Protein AF-A0A6C0CXT9-F1 (afdb_monomer)

Mean predicted aligned error: 21.22 Å

Sequence (296 aa):
MATTQTPQSVPKSLYEKKLGKISKEIEERNKQIRDYSREEHKLEVACVTLIAESSKMYEVIKDFNKELKNLTKKAVGDKLRENRQKIEIIGRQKNWLSTNSIQLQTEKTKLIHMDMCRTLVKKNENEKKIEKKQLVKKSSVESSKKFLNEIKNNLPEEIVSYIGKFIPVTVRIQLLESHVDFTKLTKYISNSPERKKFLEKVCNCPEYTDSMSNIQRKRHMISNTSNNPYYSPDWYISFRSKGDIQMMFQYAILTFKSLNPEHAFKVMKTLCILFDPTKNYRYNANYSQKVGNYSL

Nearest PDB structures (foldseek):
  7rro-assembly1_F1  TM=1.673E-01  e=9.501E+00  Bos taurus

pLDDT: mean 70.52, std 16.1, range [28.23, 95.38]

Organism: NCBI:txid1070528

Solvent-accessible surface area (backbone atoms only — not comparable to full-atom values): 17337 Å² total; per-residue (Å²): 136,83,89,82,80,78,82,84,80,76,62,68,70,62,51,54,55,51,50,54,50,52,51,51,52,52,52,52,50,53,50,51,52,56,52,51,56,52,52,51,50,52,50,51,53,50,50,54,50,51,53,53,51,52,53,53,50,51,53,52,52,52,52,52,53,52,50,53,52,50,52,51,53,48,55,52,50,53,52,53,50,52,50,51,54,52,52,51,52,51,52,53,51,53,50,52,52,51,54,50,51,52,50,52,51,51,51,50,51,51,50,53,51,52,52,49,52,50,50,51,51,50,48,58,49,46,72,69,40,79,82,61,79,90,89,89,88,86,75,81,72,65,56,64,56,49,52,53,53,51,51,72,74,62,65,52,69,67,58,54,49,56,59,43,72,76,48,55,59,70,57,54,42,52,54,48,52,75,76,41,60,61,76,59,54,34,70,68,48,65,92,45,74,69,56,50,53,49,47,39,52,58,56,66,32,66,76,47,45,67,72,42,53,74,69,54,36,53,24,48,66,55,90,62,76,90,84,40,94,66,52,48,26,95,72,45,72,77,71,81,44,53,63,55,52,29,51,49,55,51,49,52,46,51,54,24,53,76,76,38,45,66,59,25,42,51,54,52,51,50,47,46,67,79,48,49,88,86,53,85,88,70,89,67,82,76,54,72,77,66,57,80,75,65,84,126

Foldseek 3Di:
DDDDDDDDDDDPVVVVVVVVVVVVVVVVVVVVVVVVVVVVVVVVVVVVVVVVVVVVVVVVVVVVVVVVVVVVVVVVVVVVVVVVVVVVVVVVVVVVVVVVVVVVVVVVVVVVVVVVVVVVVVVVVVVVPVPDDDDDDDPDPPVVVVVVVVCVVDDDPVVVVVVVVVDPLLVLVVVLVVVDVLLVLLVVDDPDPVLLVVLVCLQPDPQNLVLDDPLLNCLQPDPDPDDDPSNDRLSDDDPVDSVSSSVSLVVSLVSCVVRPSVVSSVSSVVSCVCRVPPDPDDDDPVVVVVCPPDDD

Radius of gyration: 47.32 Å; Cα contacts (8 Å, |Δi|>4): 91; chains: 1; bounding box: 143×58×132 Å

Secondary structure (DSSP, 8-state):
----PPPPPPPHHHHHHHHHHHHHHHHHHHHHHHHHHHHHHHHHHHHHHHHHHHHHHHHHHHHHHHHHHHHHHHHHHHHHHHHHHHHHHHHHHHHHHHHHHHHHHHHHHHHHHHHHHHHHHHHHHHHTTTTS------SSSHHHHHHHHHHHHH--HHHHHHHHHHS-HHHHHHHHHHH--HHHHHHT----HHHHHHHHHHHTSHHHHHHS-HHHHHHHH----SS-TT---TT-S---SHHHHHHHHHHHHHHHHHH-HHHHHHHHHHHHHHS-TTS-----GGGTTTGGG---

Structure (mmCIF, N/CA/C/O backbone):
data_AF-A0A6C0CXT9-F1
#
_entry.id   AF-A0A6C0CXT9-F1
#
loop_
_atom_site.group_PDB
_atom_site.id
_atom_site.type_symbol
_atom_site.label_atom_id
_atom_site.label_alt_id
_atom_site.label_comp_id
_atom_site.label_asym_id
_atom_site.label_entity_id
_atom_site.label_seq_id
_atom_site.pdbx_PDB_ins_code
_atom_site.Cartn_x
_atom_site.Cartn_y
_atom_site.Cartn_z
_atom_site.occupancy
_atom_site.B_iso_or_equiv
_atom_site.auth_seq_id
_atom_site.auth_comp_id
_atom_site.auth_asym_id
_atom_site.auth_atom_id
_atom_site.pdbx_PDB_model_num
ATOM 1 N N . MET A 1 1 ? 93.680 30.035 -74.734 1.00 47.97 1 MET A N 1
ATOM 2 C CA . MET A 1 1 ? 92.530 30.365 -73.865 1.00 47.97 1 MET A CA 1
ATOM 3 C C . MET A 1 1 ? 91.328 29.547 -74.317 1.00 47.97 1 MET A C 1
ATOM 5 O O . MET A 1 1 ? 91.144 29.422 -75.517 1.00 47.97 1 MET A O 1
ATOM 9 N N . ALA A 1 2 ? 90.577 29.013 -73.346 1.00 46.09 2 ALA A N 1
ATOM 10 C CA . ALA A 1 2 ? 89.280 28.327 -73.443 1.00 46.09 2 ALA A CA 1
ATOM 11 C C . ALA A 1 2 ? 89.197 27.026 -74.277 1.00 46.09 2 ALA A C 1
ATOM 13 O O . ALA A 1 2 ? 88.880 27.038 -75.460 1.00 46.09 2 ALA A O 1
ATOM 14 N N . THR A 1 3 ? 89.378 25.878 -73.614 1.00 45.34 3 THR A N 1
ATOM 15 C CA . THR A 1 3 ? 88.796 24.593 -74.039 1.00 45.34 3 THR A CA 1
ATOM 16 C C . THR A 1 3 ? 87.317 24.563 -73.665 1.00 45.34 3 THR A C 1
ATOM 18 O O . THR A 1 3 ? 86.964 24.440 -72.493 1.00 45.34 3 THR A O 1
ATOM 21 N N . THR A 1 4 ? 86.453 24.677 -74.666 1.00 48.81 4 THR A N 1
ATOM 22 C CA . THR A 1 4 ? 85.005 24.483 -74.561 1.00 48.81 4 THR A CA 1
ATOM 23 C C . THR A 1 4 ? 84.715 22.989 -74.396 1.00 48.81 4 THR A C 1
ATOM 25 O O . THR A 1 4 ? 84.937 22.209 -75.318 1.00 48.81 4 THR A O 1
ATOM 28 N N . GLN A 1 5 ? 84.234 22.571 -73.222 1.00 48.50 5 GLN A N 1
ATOM 29 C CA . GLN A 1 5 ? 83.676 21.229 -73.036 1.00 48.50 5 GLN A CA 1
ATOM 30 C C . GLN A 1 5 ? 82.242 21.198 -73.575 1.00 48.50 5 GLN A C 1
ATOM 32 O O . GLN A 1 5 ? 81.371 21.930 -73.107 1.00 48.50 5 GLN A O 1
ATOM 37 N N . THR A 1 6 ? 82.005 20.347 -74.570 1.00 52.81 6 THR A N 1
ATOM 38 C CA . THR A 1 6 ? 80.675 19.993 -75.071 1.00 52.81 6 THR A CA 1
ATOM 39 C C . THR A 1 6 ? 79.933 19.127 -74.042 1.00 52.81 6 THR A C 1
ATOM 41 O O . THR A 1 6 ? 80.542 18.222 -73.465 1.00 52.81 6 THR A O 1
ATOM 44 N N . PRO A 1 7 ? 78.627 19.348 -73.795 1.00 51.06 7 PRO A N 1
ATOM 45 C CA . PRO A 1 7 ? 77.883 18.562 -72.815 1.00 51.06 7 PRO A CA 1
ATOM 46 C C . PRO A 1 7 ? 77.724 17.113 -73.294 1.00 51.06 7 PRO A C 1
ATOM 48 O O . PRO A 1 7 ? 77.247 16.870 -74.403 1.00 51.06 7 PRO A O 1
ATOM 51 N N . GLN A 1 8 ? 78.095 16.145 -72.452 1.00 56.16 8 GLN A N 1
ATOM 52 C CA . GLN A 1 8 ? 77.844 14.723 -72.700 1.00 56.16 8 GLN A CA 1
ATOM 53 C C . GLN A 1 8 ? 76.332 14.448 -72.766 1.00 56.16 8 GLN A C 1
ATOM 55 O O . GLN A 1 8 ? 75.598 14.698 -71.809 1.00 56.16 8 GLN A O 1
ATOM 60 N N . SER A 1 9 ? 75.864 13.909 -73.895 1.00 58.09 9 SER A N 1
ATOM 61 C CA . SER A 1 9 ? 74.466 13.520 -74.093 1.00 58.09 9 SER A CA 1
ATOM 62 C C . SER A 1 9 ? 74.140 12.259 -73.291 1.00 58.09 9 SER A C 1
ATOM 64 O O . SER A 1 9 ? 74.700 11.189 -73.538 1.00 58.09 9 SER A O 1
ATOM 66 N N . VAL A 1 10 ? 73.216 12.369 -72.341 1.00 62.75 10 VAL A N 1
ATOM 67 C CA . VAL A 1 10 ? 72.732 11.235 -71.544 1.00 62.75 10 VAL A CA 1
ATOM 68 C C . VAL A 1 10 ? 71.945 10.246 -72.442 1.00 62.75 10 VAL A C 1
ATOM 70 O O . VAL A 1 10 ? 71.176 10.692 -73.297 1.00 62.75 10 VAL A O 1
ATOM 73 N N . PRO A 1 11 ? 72.087 8.910 -72.274 1.00 70.31 11 PRO A N 1
ATOM 74 C CA . PRO A 1 11 ? 71.452 7.915 -73.147 1.00 70.31 11 PRO A CA 1
ATOM 75 C C . PRO A 1 11 ? 69.915 7.931 -73.086 1.00 70.31 11 PRO A C 1
ATOM 77 O O . PRO A 1 11 ? 69.320 7.840 -72.010 1.00 70.31 11 PRO A O 1
ATOM 80 N N . LYS A 1 12 ? 69.264 7.959 -74.256 1.00 70.38 12 LYS A N 1
ATOM 81 C CA . LYS A 1 12 ? 67.797 8.023 -74.435 1.00 70.38 12 LYS A CA 1
ATOM 82 C C . LYS A 1 12 ? 67.019 6.927 -73.678 1.00 70.38 12 LYS A C 1
ATOM 84 O O . LYS A 1 12 ? 65.985 7.210 -73.080 1.00 70.38 12 LYS A O 1
ATOM 89 N N . SER A 1 13 ? 67.565 5.712 -73.599 1.00 75.38 13 SER A N 1
ATOM 90 C CA . SER A 1 13 ? 66.953 4.572 -72.891 1.00 75.38 13 SER A CA 1
ATOM 91 C C . SER A 1 13 ? 66.866 4.760 -71.369 1.00 75.38 13 SER A C 1
ATOM 93 O O . SER A 1 13 ? 65.955 4.244 -70.715 1.00 75.38 13 SER A O 1
ATOM 95 N N . LEU A 1 14 ? 67.790 5.527 -70.780 1.00 73.12 14 LEU A N 1
ATOM 96 C CA . LEU A 1 14 ? 67.784 5.831 -69.349 1.00 73.12 14 LEU A CA 1
ATOM 97 C C . LEU A 1 14 ? 66.677 6.839 -69.002 1.00 73.12 14 LEU A C 1
ATOM 99 O O . LEU A 1 14 ? 66.064 6.741 -67.936 1.00 73.12 14 LEU A O 1
ATOM 103 N N . TYR A 1 15 ? 66.398 7.779 -69.912 1.00 74.94 15 TYR A N 1
ATOM 104 C CA . TYR A 1 15 ? 65.288 8.723 -69.784 1.00 74.94 15 TYR A CA 1
ATOM 105 C C . TYR A 1 15 ? 63.938 8.024 -69.878 1.00 74.94 15 TYR A C 1
ATOM 107 O O . TYR A 1 15 ? 63.096 8.234 -69.011 1.00 74.94 15 TYR A O 1
ATOM 115 N N . GLU A 1 16 ? 63.748 7.140 -70.857 1.00 80.38 16 GLU A N 1
ATOM 116 C CA . GLU A 1 16 ? 62.495 6.391 -71.032 1.00 80.38 16 GLU A CA 1
ATOM 117 C C . GLU A 1 16 ? 62.170 5.525 -69.804 1.00 80.38 16 GLU A C 1
ATOM 119 O O . GLU A 1 16 ? 61.038 5.517 -69.320 1.00 80.38 16 GLU A O 1
ATOM 124 N N . LYS A 1 17 ? 63.179 4.874 -69.205 1.00 82.69 17 LYS A N 1
ATOM 125 C CA . LYS A 1 17 ? 62.998 4.085 -67.974 1.00 82.69 17 LYS A CA 1
ATOM 126 C C . LYS A 1 17 ? 62.650 4.949 -66.755 1.00 82.69 17 LYS A C 1
ATOM 128 O O . LYS A 1 17 ? 61.849 4.525 -65.921 1.00 82.69 17 LYS A O 1
ATOM 133 N N . LYS A 1 18 ? 63.241 6.145 -66.627 1.00 84.75 18 LYS A N 1
ATOM 134 C CA . LYS A 1 18 ? 62.896 7.103 -65.559 1.00 84.75 18 LYS A CA 1
ATOM 135 C C . LYS A 1 18 ? 61.487 7.667 -65.752 1.00 84.75 18 LYS A C 1
ATOM 137 O O . LYS A 1 18 ? 60.726 7.697 -64.791 1.00 84.75 18 LYS A O 1
ATOM 142 N N . LEU A 1 19 ? 61.118 8.023 -66.982 1.00 85.62 19 LEU A N 1
ATOM 143 C CA . LEU A 1 19 ? 59.775 8.494 -67.328 1.00 85.62 19 LEU A CA 1
ATOM 144 C C . LEU A 1 19 ? 58.710 7.428 -67.046 1.00 85.62 19 LEU A C 1
ATOM 146 O O . LEU A 1 19 ? 57.688 7.742 -66.448 1.00 85.62 19 LEU A O 1
ATOM 150 N N . GLY A 1 20 ? 58.974 6.159 -67.372 1.00 89.38 20 GLY A N 1
ATOM 151 C CA . GLY A 1 20 ? 58.056 5.058 -67.066 1.00 89.38 20 GLY A CA 1
ATOM 152 C C . GLY A 1 20 ? 57.835 4.838 -65.564 1.00 89.38 20 GLY A C 1
ATOM 153 O O . GLY A 1 20 ? 56.713 4.555 -65.147 1.00 89.38 20 GLY A O 1
ATOM 154 N N . LYS A 1 21 ? 58.874 5.007 -64.731 1.00 91.25 21 LYS A N 1
ATOM 155 C CA . LYS A 1 21 ? 58.734 4.957 -63.263 1.00 91.25 21 LYS A CA 1
ATOM 156 C C . LYS A 1 21 ? 57.907 6.124 -62.730 1.00 91.25 21 LYS A C 1
ATOM 158 O O . LYS A 1 21 ? 56.962 5.893 -61.986 1.00 91.25 21 LYS A O 1
ATOM 163 N N . ILE A 1 22 ? 58.219 7.344 -63.172 1.00 91.44 22 ILE A N 1
ATOM 164 C CA . ILE A 1 22 ? 57.472 8.552 -62.798 1.00 91.44 22 ILE A CA 1
ATOM 165 C C . ILE A 1 22 ? 55.999 8.411 -63.198 1.00 91.44 22 ILE A C 1
ATOM 167 O O . ILE A 1 22 ? 55.115 8.730 -62.411 1.00 91.44 22 ILE A O 1
ATOM 171 N N . SER A 1 23 ? 55.717 7.874 -64.388 1.00 92.44 23 SER A N 1
ATOM 172 C CA . SER A 1 23 ? 54.340 7.691 -64.855 1.00 92.44 23 SER A CA 1
ATOM 173 C C . SER A 1 23 ? 53.549 6.714 -63.980 1.00 92.44 23 SER A C 1
ATOM 175 O O . SER A 1 23 ? 52.392 6.988 -63.675 1.00 92.44 23 SER A O 1
ATOM 177 N N . LYS A 1 24 ? 54.170 5.614 -63.526 1.00 93.00 24 LYS A N 1
ATOM 178 C CA . LYS A 1 24 ? 53.534 4.674 -62.587 1.00 93.00 24 LYS A CA 1
ATOM 179 C C . LYS A 1 24 ? 53.294 5.301 -61.213 1.00 93.00 24 LYS A C 1
ATOM 181 O O . LYS A 1 24 ? 52.223 5.123 -60.648 1.00 93.00 24 LYS A O 1
ATOM 186 N N . GLU A 1 25 ? 54.253 6.070 -60.696 1.00 93.94 25 GLU A N 1
ATOM 187 C CA . GLU A 1 25 ? 54.097 6.786 -59.420 1.00 93.94 25 GLU A CA 1
ATOM 188 C C . GLU A 1 25 ? 52.969 7.829 -59.476 1.00 93.94 25 GLU A C 1
ATOM 190 O O . GLU A 1 25 ? 52.204 7.968 -58.520 1.00 93.94 25 GLU A O 1
ATOM 195 N N . ILE A 1 26 ? 52.830 8.541 -60.601 1.00 92.62 26 ILE A N 1
ATOM 196 C CA . ILE A 1 26 ? 51.714 9.469 -60.837 1.00 92.62 26 ILE A CA 1
ATOM 197 C C . ILE A 1 26 ? 50.384 8.711 -60.849 1.00 92.62 26 ILE A C 1
ATOM 199 O O . ILE A 1 26 ? 49.415 9.153 -60.232 1.00 92.62 26 ILE A O 1
ATOM 203 N N . GLU A 1 27 ? 50.323 7.565 -61.525 1.00 94.25 27 GLU A N 1
ATOM 204 C CA . GLU A 1 27 ? 49.107 6.758 -61.618 1.00 94.25 27 GLU A CA 1
ATOM 205 C C . GLU A 1 27 ? 48.667 6.206 -60.252 1.00 94.25 27 GLU A C 1
ATOM 207 O O . GLU A 1 27 ? 47.483 6.267 -59.906 1.00 94.25 27 GLU A O 1
ATOM 212 N N . GLU A 1 28 ? 49.621 5.756 -59.436 1.00 95.00 28 GLU A N 1
ATOM 213 C CA . GLU A 1 28 ? 49.367 5.248 -58.088 1.00 95.00 28 GLU A CA 1
ATOM 214 C C . GLU A 1 28 ? 48.939 6.358 -57.118 1.00 95.00 28 GLU A C 1
ATOM 216 O O . GLU A 1 28 ? 47.954 6.192 -56.394 1.00 95.00 28 GLU A O 1
ATOM 221 N N . ARG A 1 29 ? 49.572 7.539 -57.176 1.00 93.69 29 ARG A N 1
ATOM 222 C CA . ARG A 1 29 ? 49.105 8.721 -56.428 1.00 93.69 29 ARG A CA 1
ATOM 223 C C . ARG A 1 29 ? 47.705 9.151 -56.851 1.00 93.69 29 ARG A C 1
ATOM 225 O O . ARG A 1 29 ? 46.869 9.420 -55.995 1.00 93.69 29 ARG A O 1
ATOM 232 N N . ASN A 1 30 ? 47.410 9.165 -58.149 1.00 94.75 30 ASN A N 1
ATOM 233 C CA . ASN A 1 30 ? 46.074 9.501 -58.643 1.00 94.75 30 ASN A CA 1
ATOM 234 C C . ASN A 1 30 ? 45.019 8.493 -58.173 1.00 94.75 30 ASN A C 1
ATOM 236 O O . ASN A 1 30 ? 43.882 8.874 -57.898 1.00 94.75 30 ASN A O 1
ATOM 240 N N . LYS A 1 31 ? 45.377 7.208 -58.060 1.00 95.38 31 LYS A N 1
ATOM 241 C CA . LYS A 1 31 ? 44.501 6.193 -57.468 1.00 95.38 31 LYS A CA 1
ATOM 242 C C . LYS A 1 31 ? 44.246 6.476 -55.986 1.00 95.38 31 LYS A C 1
ATOM 244 O O . LYS A 1 31 ? 43.084 6.514 -55.596 1.00 95.38 31 LYS A O 1
ATOM 249 N N . GLN A 1 32 ? 45.293 6.746 -55.206 1.00 95.00 32 GLN A N 1
ATOM 250 C CA . GLN A 1 32 ? 45.161 7.101 -53.789 1.00 95.00 32 GLN A CA 1
ATOM 251 C C . GLN A 1 32 ? 44.277 8.337 -53.593 1.00 95.00 32 GLN A C 1
ATOM 253 O O . GLN A 1 32 ? 43.370 8.300 -52.771 1.00 95.00 32 GLN A O 1
ATOM 258 N N . ILE A 1 33 ? 44.469 9.395 -54.390 1.00 94.50 33 ILE A N 1
ATOM 259 C CA . ILE A 1 33 ? 43.636 10.608 -54.336 1.00 94.50 33 ILE A CA 1
ATOM 260 C C . ILE A 1 33 ? 42.158 10.268 -54.568 1.00 94.50 33 ILE A C 1
ATOM 262 O O . ILE A 1 33 ? 41.306 10.697 -53.797 1.00 94.50 33 ILE A O 1
ATOM 266 N N . ARG A 1 34 ? 41.840 9.449 -55.580 1.00 94.88 34 ARG A N 1
ATOM 267 C CA . ARG A 1 34 ? 40.451 9.028 -55.846 1.00 94.88 34 ARG A CA 1
ATOM 268 C C . ARG A 1 34 ? 39.846 8.204 -54.712 1.00 94.88 34 ARG A C 1
ATOM 270 O O . ARG A 1 34 ? 38.641 8.290 -54.478 1.00 94.88 34 ARG A O 1
ATOM 277 N N . ASP A 1 35 ? 40.646 7.372 -54.058 1.00 95.12 35 ASP A N 1
ATOM 278 C CA . ASP A 1 35 ? 40.182 6.554 -52.939 1.00 95.12 35 ASP A CA 1
ATOM 279 C C . ASP A 1 35 ? 39.951 7.421 -51.692 1.00 95.12 35 ASP A C 1
ATOM 281 O O . ASP A 1 35 ? 38.901 7.296 -51.063 1.00 95.12 35 ASP A O 1
ATOM 285 N N . TYR A 1 36 ? 40.838 8.385 -51.413 1.00 95.00 36 TYR A N 1
ATOM 286 C CA . TYR A 1 36 ? 40.637 9.384 -50.360 1.00 95.00 36 TYR A CA 1
ATOM 287 C C . TYR A 1 36 ? 39.382 10.227 -50.591 1.00 95.00 36 TYR A C 1
ATOM 289 O O . TYR A 1 36 ? 38.559 10.320 -49.687 1.00 95.00 36 TYR A O 1
ATOM 297 N N . SER A 1 37 ? 39.170 10.759 -51.800 1.00 94.00 37 SER A N 1
ATOM 298 C CA . SER A 1 37 ? 37.955 11.528 -52.108 1.00 94.00 37 SER A CA 1
ATOM 299 C C . SER A 1 37 ? 36.674 10.701 -51.950 1.00 94.00 37 SER A C 1
ATOM 301 O O . SER A 1 37 ? 35.631 11.236 -51.582 1.00 94.00 37 SER A O 1
ATOM 303 N N . ARG A 1 38 ? 36.723 9.384 -52.203 1.00 94.19 38 ARG A N 1
ATOM 304 C CA . ARG A 1 38 ? 35.570 8.499 -51.971 1.00 94.19 38 ARG A CA 1
ATOM 305 C C . ARG A 1 38 ? 35.287 8.283 -50.489 1.00 94.19 38 ARG A C 1
ATOM 307 O O . ARG A 1 38 ? 34.119 8.274 -50.110 1.00 94.19 38 ARG A O 1
ATOM 314 N N . GLU A 1 39 ? 36.313 8.088 -49.667 1.00 94.00 39 GLU A N 1
ATOM 315 C CA . GLU A 1 39 ? 36.135 7.953 -48.216 1.00 94.00 39 GLU A CA 1
ATOM 316 C C . GLU A 1 39 ? 35.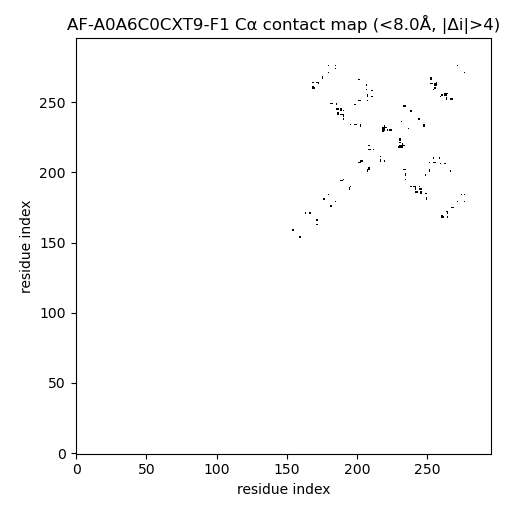693 9.267 -47.565 1.00 94.00 39 GLU A C 1
ATOM 318 O O . GLU A 1 39 ? 34.803 9.256 -46.716 1.00 94.00 39 GLU A O 1
ATOM 323 N N . GLU A 1 40 ? 36.225 10.403 -48.018 1.00 92.88 40 GLU A N 1
ATOM 324 C CA . GLU A 1 40 ? 35.789 11.734 -47.585 1.00 92.88 40 GLU A CA 1
ATOM 325 C C . GLU A 1 40 ? 34.292 11.939 -47.855 1.00 92.88 40 GLU A C 1
ATOM 327 O O . GLU A 1 40 ? 33.538 12.274 -46.943 1.00 92.88 40 GLU A O 1
ATOM 332 N N . HIS A 1 41 ? 33.822 11.596 -49.058 1.00 92.75 41 HIS A N 1
ATOM 333 C CA . HIS A 1 41 ? 32.401 11.684 -49.385 1.00 92.75 41 HIS A CA 1
ATOM 334 C C . HIS A 1 41 ? 31.521 10.764 -48.514 1.00 92.75 41 HIS A C 1
ATOM 336 O O . HIS A 1 41 ? 30.437 11.160 -48.082 1.00 92.75 41 HIS A O 1
ATOM 342 N N . LYS A 1 42 ? 31.970 9.537 -48.208 1.00 94.69 42 LYS A N 1
ATOM 343 C CA . LYS A 1 42 ? 31.236 8.637 -47.296 1.00 94.69 42 LYS A CA 1
ATOM 344 C C . LYS A 1 42 ? 31.126 9.224 -45.889 1.00 94.69 42 LYS A C 1
ATOM 346 O O . LYS A 1 42 ? 30.065 9.123 -45.273 1.00 94.69 42 LYS A O 1
ATOM 351 N N . LEU A 1 43 ? 32.206 9.826 -45.388 1.00 92.25 43 LEU A N 1
ATOM 352 C CA . LEU A 1 43 ? 32.234 10.493 -44.087 1.00 92.25 43 LEU A CA 1
ATOM 353 C C . LEU A 1 43 ? 31.280 11.690 -44.053 1.00 92.25 43 LEU A C 1
ATOM 355 O O . LEU A 1 43 ? 30.521 11.824 -43.096 1.00 92.25 43 LEU A O 1
ATOM 359 N N . GLU A 1 44 ? 31.250 12.512 -45.103 1.00 93.50 44 GLU A N 1
ATOM 360 C CA . GLU A 1 44 ? 30.298 13.624 -45.215 1.00 93.50 44 GLU A CA 1
ATOM 361 C C . GLU A 1 44 ? 28.845 13.140 -45.152 1.00 93.50 44 GLU A C 1
ATOM 363 O O . GLU A 1 44 ? 28.048 13.661 -44.367 1.00 93.50 44 GLU A O 1
ATOM 368 N N . VAL A 1 45 ? 28.500 12.101 -45.920 1.00 94.25 45 VAL A N 1
ATOM 369 C CA . VAL A 1 45 ? 27.148 11.519 -45.916 1.00 94.25 45 VAL A CA 1
ATOM 370 C C . VAL A 1 45 ? 26.783 10.968 -44.533 1.00 94.25 45 VAL A C 1
ATOM 372 O O . VAL A 1 45 ? 25.664 11.185 -44.055 1.00 94.25 45 VAL A O 1
ATOM 375 N N . ALA A 1 46 ? 27.718 10.295 -43.857 1.00 90.81 46 ALA A N 1
ATOM 376 C CA . ALA A 1 46 ? 27.509 9.795 -42.500 1.00 90.81 46 ALA A CA 1
ATOM 377 C C . ALA A 1 46 ? 27.282 10.940 -41.497 1.00 90.81 46 ALA A C 1
ATOM 379 O O . ALA A 1 46 ? 26.344 10.879 -40.702 1.00 90.81 46 ALA A O 1
ATOM 380 N N . CYS A 1 47 ? 28.073 12.014 -41.575 1.00 89.75 47 CYS A N 1
ATOM 381 C CA . CYS A 1 47 ? 27.914 13.203 -40.736 1.00 89.75 47 CYS A CA 1
ATOM 382 C C . CYS A 1 47 ? 26.543 13.863 -40.929 1.00 89.75 47 CYS A C 1
ATOM 384 O O . CYS A 1 47 ? 25.857 14.150 -39.948 1.00 89.75 47 CYS A O 1
ATOM 386 N N . VAL A 1 48 ? 26.104 14.056 -42.177 1.00 93.06 48 VAL A N 1
ATOM 387 C CA . VAL A 1 48 ? 24.777 14.624 -42.476 1.00 93.06 48 VAL A CA 1
ATOM 388 C C . VAL A 1 48 ? 23.661 13.734 -41.926 1.00 93.06 48 VAL A C 1
ATOM 390 O O . VAL A 1 48 ? 22.703 14.235 -41.333 1.00 93.06 48 VAL A O 1
ATOM 393 N N . THR A 1 49 ? 23.800 12.415 -42.064 1.00 91.81 49 THR A N 1
ATOM 394 C CA . THR A 1 49 ? 22.821 11.448 -41.545 1.00 91.81 49 THR A CA 1
ATOM 395 C C . THR A 1 49 ? 22.727 11.519 -40.021 1.00 91.81 49 THR A C 1
ATOM 397 O O . THR A 1 49 ? 21.627 11.642 -39.483 1.00 91.81 49 THR A O 1
ATOM 400 N N . LEU A 1 50 ? 23.867 11.546 -39.322 1.00 88.31 50 LEU A N 1
ATOM 401 C CA . LEU A 1 50 ? 23.917 11.679 -37.864 1.00 88.31 50 LEU A CA 1
ATOM 402 C C . LEU A 1 50 ? 23.296 12.994 -37.375 1.00 88.31 50 LEU A C 1
ATOM 404 O O . LEU A 1 50 ? 22.576 13.004 -36.377 1.00 88.31 50 LEU A O 1
ATOM 408 N N . ILE A 1 51 ? 23.519 14.105 -38.083 1.00 89.19 51 ILE A N 1
ATOM 409 C CA . ILE A 1 51 ? 22.891 15.398 -37.761 1.00 89.19 51 ILE A CA 1
ATOM 410 C C . ILE A 1 51 ? 21.366 15.311 -37.910 1.00 89.19 51 ILE A C 1
ATOM 412 O O . ILE A 1 51 ? 20.626 15.806 -37.052 1.00 89.19 51 ILE A O 1
ATOM 416 N N . ALA A 1 52 ? 20.879 14.660 -38.968 1.00 88.50 52 ALA A N 1
ATOM 417 C CA . ALA A 1 52 ? 19.450 14.480 -39.190 1.00 88.50 52 ALA A CA 1
ATOM 418 C C . ALA A 1 52 ? 18.809 13.579 -38.119 1.00 88.50 52 ALA A C 1
ATOM 420 O O . ALA A 1 52 ? 17.728 13.889 -37.616 1.00 88.50 52 ALA A O 1
ATOM 421 N N . GLU A 1 53 ? 19.472 12.488 -37.731 1.00 88.00 53 GLU A N 1
ATOM 422 C CA . GLU A 1 53 ? 19.015 11.598 -36.658 1.00 88.00 53 GLU A CA 1
ATOM 423 C C . GLU A 1 53 ? 19.015 12.286 -35.289 1.00 88.00 53 GLU A C 1
ATOM 425 O O . GLU A 1 53 ? 18.022 12.206 -34.563 1.00 88.00 53 GLU A O 1
ATOM 430 N N . SER A 1 54 ? 20.070 13.038 -34.970 1.00 77.75 54 SER A N 1
ATOM 431 C CA . SER A 1 54 ? 20.156 13.842 -33.745 1.00 77.75 54 SER A CA 1
ATOM 432 C C . SER A 1 54 ? 19.022 14.872 -33.670 1.00 77.75 54 SER A C 1
ATOM 434 O O . SER A 1 54 ? 18.366 15.024 -32.638 1.00 77.75 54 SER A O 1
ATOM 436 N N . SER A 1 55 ? 18.704 15.511 -34.800 1.00 87.50 55 SER A N 1
ATOM 437 C CA . SER A 1 55 ? 17.596 16.471 -34.897 1.00 87.50 55 SER A CA 1
ATOM 438 C C . SER A 1 55 ? 16.231 15.813 -34.660 1.00 87.50 55 SER A C 1
ATOM 440 O O . SER A 1 55 ? 15.394 16.364 -33.945 1.00 87.50 55 SER A O 1
ATOM 442 N N . LYS A 1 56 ? 16.005 14.603 -35.192 1.00 86.88 56 LYS A N 1
ATOM 443 C CA . LYS A 1 56 ? 14.788 13.817 -34.909 1.00 86.88 56 LYS A CA 1
ATOM 444 C C . LYS A 1 56 ? 14.690 13.450 -33.430 1.00 86.88 56 LYS A C 1
ATOM 446 O O . LYS A 1 56 ? 13.620 13.570 -32.837 1.00 86.88 56 LYS A O 1
ATOM 451 N N . MET A 1 57 ? 15.802 13.032 -32.826 1.00 78.19 57 MET A N 1
ATOM 452 C CA . MET A 1 57 ? 15.854 12.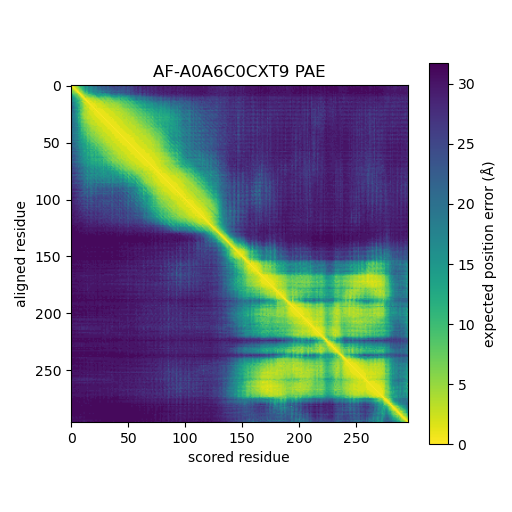689 -31.406 1.00 78.19 57 MET A CA 1
ATOM 453 C C . MET A 1 57 ? 15.524 13.896 -30.520 1.00 78.19 57 MET A C 1
ATOM 455 O O . MET A 1 57 ? 14.798 13.757 -29.535 1.00 78.19 57 MET A O 1
ATOM 459 N N . TYR A 1 58 ? 15.998 15.087 -30.893 1.00 85.31 58 TYR A N 1
ATOM 460 C CA . TYR A 1 58 ? 15.689 16.323 -30.181 1.00 85.31 58 TYR A CA 1
ATOM 461 C C . TYR A 1 58 ? 14.183 16.629 -30.159 1.00 85.31 58 TYR A C 1
ATOM 463 O O . TYR A 1 58 ? 13.637 16.941 -29.097 1.00 85.31 58 TYR A O 1
ATOM 471 N N . GLU A 1 59 ? 13.486 16.481 -31.290 1.00 88.62 59 GLU A N 1
ATOM 472 C CA . GLU A 1 59 ? 12.030 16.684 -31.334 1.00 88.62 59 GLU A CA 1
ATOM 473 C C . GLU A 1 59 ? 11.275 15.635 -30.499 1.00 88.62 59 GLU A C 1
ATOM 475 O O . GLU A 1 59 ? 10.374 15.996 -29.744 1.00 88.62 59 GLU A O 1
ATOM 480 N N . VAL A 1 60 ? 11.707 14.367 -30.504 1.00 84.69 60 VAL A N 1
ATOM 481 C CA . VAL A 1 60 ? 11.123 13.327 -29.630 1.00 84.69 60 VAL A CA 1
ATOM 482 C C . VAL A 1 60 ? 11.286 13.680 -28.146 1.00 84.69 60 VAL A C 1
ATOM 484 O O . VAL A 1 60 ? 10.336 13.575 -27.368 1.00 84.69 60 VAL A O 1
ATOM 487 N N . ILE A 1 61 ? 12.470 14.144 -27.734 1.00 75.19 61 ILE A N 1
ATOM 488 C CA . ILE A 1 61 ? 12.732 14.562 -26.346 1.00 75.19 61 ILE A CA 1
ATOM 489 C C . ILE A 1 61 ? 11.841 15.748 -25.954 1.00 75.19 61 ILE A C 1
ATOM 491 O O . ILE A 1 61 ? 11.339 15.828 -24.829 1.00 75.19 61 ILE A O 1
ATOM 495 N N . LYS A 1 62 ? 11.636 16.693 -26.868 1.00 86.81 62 LYS A N 1
ATOM 496 C CA . LYS A 1 62 ? 10.789 17.868 -26.654 1.00 86.81 62 LYS A CA 1
ATOM 497 C C . LYS A 1 62 ? 9.316 17.488 -26.488 1.00 86.81 62 LYS A C 1
ATOM 499 O O . LYS A 1 62 ? 8.673 17.996 -25.563 1.00 86.81 62 LYS A O 1
ATOM 504 N N . ASP A 1 63 ? 8.808 16.566 -27.301 1.00 85.81 63 ASP A N 1
ATOM 505 C CA . ASP A 1 63 ? 7.445 16.042 -27.176 1.00 85.81 63 ASP A CA 1
ATOM 506 C C . ASP A 1 63 ? 7.252 15.271 -25.868 1.00 85.81 63 ASP A C 1
ATOM 508 O O . ASP A 1 63 ? 6.304 15.546 -25.126 1.00 85.81 63 ASP A O 1
ATOM 512 N N . PHE A 1 64 ? 8.209 14.412 -25.506 1.00 76.81 64 PHE A N 1
ATOM 513 C CA . PHE A 1 64 ? 8.194 13.703 -24.226 1.00 76.81 64 PHE A CA 1
ATOM 514 C C . PHE A 1 64 ? 8.145 14.673 -23.036 1.00 76.81 64 PHE A C 1
ATOM 516 O O . PHE A 1 64 ? 7.333 14.527 -22.120 1.00 76.81 64 PHE A O 1
ATOM 523 N N . ASN A 1 65 ? 8.957 15.734 -23.064 1.00 78.19 65 ASN A N 1
ATOM 524 C CA . ASN A 1 65 ? 8.953 16.760 -22.020 1.00 78.19 65 ASN A CA 1
ATOM 525 C C . ASN A 1 65 ? 7.620 17.518 -21.934 1.00 78.19 65 ASN A C 1
ATOM 527 O O . ASN A 1 65 ? 7.184 17.903 -20.842 1.00 78.19 65 ASN A O 1
ATOM 531 N N . LYS A 1 66 ? 6.959 17.756 -23.070 1.00 88.62 66 LYS A N 1
ATOM 532 C CA . LYS A 1 66 ? 5.631 18.379 -23.110 1.00 88.62 66 LYS A CA 1
ATOM 533 C C . LYS A 1 66 ? 4.578 17.461 -22.489 1.00 88.62 66 LYS A C 1
ATOM 535 O O . LYS A 1 66 ? 3.772 17.925 -21.680 1.00 88.62 66 LYS A O 1
ATOM 540 N N . GLU A 1 67 ? 4.610 16.174 -22.813 1.00 84.25 67 GLU A N 1
ATOM 541 C CA . GLU A 1 67 ? 3.698 15.177 -22.252 1.00 84.25 67 GLU A CA 1
ATOM 542 C C . GLU A 1 67 ? 3.896 15.013 -20.738 1.00 84.25 67 GLU A C 1
ATOM 544 O O . GLU A 1 67 ? 2.932 15.080 -19.972 1.00 84.25 67 GLU A O 1
ATOM 549 N N . LEU A 1 68 ? 5.148 14.951 -20.280 1.00 68.88 68 LEU A N 1
ATOM 550 C CA . LEU A 1 68 ? 5.495 14.857 -18.860 1.00 68.88 68 LEU A CA 1
ATOM 551 C C . LEU A 1 68 ? 5.011 16.081 -18.063 1.00 68.88 68 LEU A C 1
ATOM 553 O O . LEU A 1 68 ? 4.471 15.940 -16.958 1.00 68.88 68 LEU A O 1
ATOM 557 N N . LYS A 1 69 ? 5.104 17.288 -18.641 1.00 81.69 69 LYS A N 1
ATOM 558 C CA . LYS A 1 69 ? 4.522 18.510 -18.053 1.00 81.69 69 LYS A CA 1
ATOM 559 C C . LYS A 1 69 ? 2.998 18.429 -17.949 1.00 81.69 69 LYS A C 1
ATOM 561 O O . LYS A 1 69 ? 2.441 18.840 -16.929 1.00 81.69 69 LYS A O 1
ATOM 566 N N . ASN A 1 70 ? 2.319 17.909 -18.970 1.00 83.88 70 ASN A N 1
ATOM 567 C CA . ASN A 1 70 ? 0.861 17.770 -18.966 1.00 83.88 70 ASN A CA 1
ATOM 568 C C . ASN A 1 70 ? 0.387 16.740 -17.935 1.00 83.88 70 ASN A C 1
ATOM 570 O O . ASN A 1 70 ? -0.540 17.025 -17.173 1.00 83.88 70 ASN A O 1
ATOM 574 N N . LEU A 1 71 ? 1.056 15.587 -17.852 1.00 73.31 71 LEU A N 1
ATOM 575 C CA . LEU A 1 71 ? 0.771 14.553 -16.854 1.00 73.31 71 LEU A CA 1
ATOM 576 C C . LEU A 1 71 ? 0.971 15.079 -15.432 1.00 73.31 71 LEU A C 1
ATOM 578 O O . LEU A 1 71 ? 0.094 14.908 -14.586 1.00 73.31 71 LEU A O 1
ATOM 582 N N . THR A 1 72 ? 2.068 15.799 -15.187 1.00 76.75 72 THR A N 1
ATOM 583 C CA . THR A 1 72 ? 2.334 16.419 -13.881 1.00 76.75 72 THR A CA 1
ATOM 584 C C . THR A 1 72 ? 1.247 17.428 -13.508 1.00 76.75 72 THR A C 1
ATOM 586 O O . THR A 1 72 ? 0.712 17.376 -12.401 1.00 76.75 72 THR A O 1
ATOM 589 N N . LYS A 1 73 ? 0.858 18.317 -14.434 1.00 82.12 73 LYS A N 1
ATOM 590 C CA . LYS A 1 73 ? -0.232 19.282 -14.201 1.00 82.12 73 LYS A CA 1
ATOM 591 C C . LYS A 1 73 ? -1.555 18.587 -13.884 1.00 82.12 73 LYS A C 1
ATOM 593 O O . LYS A 1 73 ? -2.252 19.016 -12.967 1.00 82.12 73 LYS A O 1
ATOM 598 N N . LYS A 1 74 ? -1.887 17.517 -14.613 1.00 86.06 74 LYS A N 1
ATOM 599 C CA . LYS A 1 74 ? -3.113 16.743 -14.394 1.00 86.06 74 LYS A CA 1
ATOM 600 C C . LYS A 1 74 ? -3.105 16.064 -13.024 1.00 86.06 74 LYS A C 1
ATOM 602 O O . LYS A 1 74 ? -4.031 16.275 -12.251 1.00 86.06 74 LYS A O 1
ATOM 607 N N . ALA A 1 75 ? -2.029 15.357 -12.680 1.00 76.62 75 ALA A N 1
ATOM 608 C CA . ALA A 1 75 ? -1.898 14.672 -11.394 1.00 76.62 75 ALA A CA 1
ATOM 609 C C . ALA A 1 75 ? -1.990 15.638 -10.200 1.00 76.62 75 ALA A C 1
ATOM 611 O O . ALA A 1 75 ? -2.679 15.360 -9.217 1.00 76.62 75 ALA A O 1
ATOM 612 N N . VAL A 1 76 ? -1.336 16.803 -10.291 1.00 80.50 76 VAL A N 1
ATOM 613 C CA . VAL A 1 76 ? -1.431 17.850 -9.261 1.00 80.50 76 VAL A CA 1
ATOM 614 C C . VAL A 1 76 ? -2.852 18.417 -9.187 1.00 80.50 76 VAL A C 1
ATOM 616 O O . VAL A 1 76 ? -3.384 18.584 -8.090 1.00 80.50 76 VAL A O 1
ATOM 619 N N . GLY A 1 77 ? -3.489 18.676 -10.333 1.00 85.88 77 GLY A N 1
ATOM 620 C CA . GLY A 1 77 ? -4.865 19.172 -10.402 1.00 85.88 77 GLY A CA 1
ATOM 621 C C . GLY A 1 77 ? -5.888 18.211 -9.789 1.00 85.88 77 GLY A C 1
ATOM 622 O O . GLY A 1 77 ? -6.742 18.641 -9.011 1.00 85.88 77 GLY A O 1
ATOM 623 N N . ASP A 1 78 ? -5.771 16.917 -10.080 1.00 84.69 78 ASP A N 1
ATOM 624 C CA . ASP A 1 78 ? -6.655 15.877 -9.547 1.00 84.69 78 ASP A CA 1
ATOM 625 C C . ASP A 1 78 ? -6.495 15.750 -8.026 1.00 84.69 78 ASP A C 1
ATOM 627 O O . ASP A 1 78 ? -7.485 15.762 -7.291 1.00 84.69 78 ASP A O 1
ATOM 631 N N . LYS A 1 79 ? -5.251 15.766 -7.528 1.00 81.94 79 LYS A N 1
ATOM 632 C CA . LYS A 1 79 ? -4.962 15.706 -6.087 1.00 81.94 79 LYS A CA 1
ATOM 633 C C . LYS A 1 79 ? -5.452 16.947 -5.333 1.00 81.94 79 LYS A C 1
ATOM 635 O O . LYS A 1 79 ? -5.962 16.837 -4.218 1.00 81.94 79 LYS A O 1
ATOM 640 N N . LEU A 1 80 ? -5.348 18.136 -5.934 1.00 82.94 80 LEU A N 1
ATOM 641 C CA . LEU A 1 80 ? -5.915 19.368 -5.369 1.00 82.94 80 LEU A CA 1
ATOM 642 C C . LEU A 1 80 ? -7.446 19.316 -5.305 1.00 82.94 80 LEU A C 1
ATOM 644 O O . LEU A 1 80 ? -8.033 19.749 -4.311 1.00 82.94 80 LEU A O 1
ATOM 648 N N . ARG A 1 81 ? -8.096 18.767 -6.337 1.00 86.00 81 ARG A N 1
ATOM 649 C CA . ARG A 1 81 ? -9.553 18.594 -6.374 1.00 86.00 81 ARG A CA 1
ATOM 650 C C . ARG A 1 81 ? -10.027 17.621 -5.296 1.00 86.00 81 ARG A C 1
ATOM 652 O O . ARG A 1 81 ? -10.961 17.946 -4.567 1.00 86.00 81 ARG A O 1
ATOM 659 N N . GLU A 1 82 ? -9.352 16.484 -5.155 1.00 86.19 82 GLU A N 1
ATOM 660 C CA . GLU A 1 82 ? -9.631 15.496 -4.109 1.00 86.19 82 GLU A CA 1
ATOM 661 C C . GLU A 1 82 ? -9.468 16.105 -2.707 1.00 86.19 82 GLU A C 1
ATOM 663 O O . GLU A 1 82 ? -10.347 15.976 -1.852 1.00 86.19 82 GLU A O 1
ATOM 668 N N . ASN A 1 83 ? -8.382 16.851 -2.478 1.00 81.38 83 ASN A N 1
ATOM 669 C CA . ASN A 1 83 ? -8.153 17.539 -1.208 1.00 81.38 83 ASN A CA 1
ATOM 670 C C . ASN A 1 83 ? -9.237 18.582 -0.911 1.00 81.38 83 ASN A C 1
ATOM 672 O O . ASN A 1 83 ? -9.702 18.669 0.225 1.00 81.38 83 ASN A O 1
ATOM 676 N N . ARG A 1 84 ? -9.686 19.345 -1.916 1.00 86.50 84 ARG A N 1
ATOM 677 C CA . ARG A 1 84 ? -10.780 20.311 -1.744 1.00 86.50 84 ARG A CA 1
ATOM 678 C C . ARG A 1 84 ? -12.084 19.615 -1.340 1.00 86.50 84 ARG A C 1
ATOM 680 O O . ARG A 1 84 ? -12.739 20.079 -0.411 1.00 86.50 84 ARG A O 1
ATOM 687 N N . GLN A 1 85 ? -12.427 18.493 -1.973 1.00 87.25 85 GLN A N 1
ATOM 688 C CA . GLN A 1 85 ? -13.609 17.702 -1.605 1.00 87.25 85 GLN A CA 1
ATOM 689 C C . GLN A 1 85 ? -13.514 17.173 -0.168 1.00 87.25 85 GLN A C 1
ATOM 691 O O . GLN A 1 85 ? -14.473 17.275 0.595 1.00 87.25 85 GLN A O 1
ATOM 696 N N . LYS A 1 86 ? -12.341 16.669 0.237 1.00 84.50 86 LYS A N 1
ATOM 697 C CA . LYS A 1 86 ? -12.094 16.223 1.617 1.00 84.50 86 LYS A CA 1
ATOM 698 C C . LYS A 1 86 ? -12.280 17.356 2.627 1.00 84.50 86 LYS A C 1
ATOM 700 O O . LYS A 1 86 ? -12.958 17.160 3.633 1.00 84.50 86 LYS A O 1
ATOM 705 N N . ILE A 1 87 ? -11.731 18.541 2.351 1.00 85.94 87 ILE A N 1
ATOM 706 C CA . ILE A 1 87 ? -11.891 19.725 3.211 1.00 85.94 87 ILE A CA 1
ATOM 707 C C . ILE A 1 87 ? -13.369 20.107 3.345 1.00 85.94 87 ILE A C 1
ATOM 709 O O . ILE A 1 87 ? -13.827 20.398 4.449 1.00 85.94 87 ILE A O 1
ATOM 713 N N . GLU A 1 88 ? -14.129 20.071 2.251 1.00 86.81 88 GLU A N 1
ATOM 714 C CA . GLU A 1 88 ? -15.557 20.391 2.270 1.00 86.81 88 GLU A CA 1
ATOM 715 C C . GLU A 1 88 ? -16.359 19.394 3.119 1.00 86.81 88 GLU A C 1
ATOM 717 O O . GLU A 1 88 ? -17.173 19.799 3.952 1.00 86.81 88 GLU A O 1
ATOM 722 N N . ILE A 1 89 ? -16.088 18.093 2.971 1.00 86.62 89 ILE A N 1
ATOM 723 C CA . ILE A 1 89 ? -16.716 17.039 3.781 1.00 86.62 89 ILE A CA 1
ATOM 724 C C . ILE A 1 89 ? -16.397 17.241 5.265 1.00 86.62 89 ILE A C 1
ATOM 726 O O . ILE A 1 89 ? -17.311 17.218 6.091 1.00 86.62 89 ILE A O 1
ATOM 730 N N . ILE A 1 90 ? -15.131 17.500 5.604 1.00 84.25 90 ILE A N 1
ATOM 731 C CA . ILE A 1 90 ? -14.705 17.778 6.983 1.00 84.25 90 ILE A CA 1
ATOM 732 C C . ILE A 1 90 ? -15.425 19.018 7.529 1.00 84.25 90 ILE A C 1
ATOM 734 O O . ILE A 1 90 ? -15.899 19.004 8.665 1.00 84.25 90 ILE A O 1
ATOM 738 N N . GLY A 1 91 ? -15.563 20.076 6.725 1.00 85.00 91 GLY A N 1
ATOM 739 C CA . GLY A 1 91 ? -16.302 21.284 7.099 1.00 85.00 91 GLY A CA 1
ATOM 740 C C . GLY A 1 91 ? -17.770 20.997 7.425 1.00 85.00 91 GLY A C 1
ATOM 741 O O . GLY A 1 91 ? -18.263 21.404 8.479 1.00 85.00 91 GLY A O 1
ATOM 742 N N . ARG A 1 92 ? -18.457 20.225 6.572 1.00 84.44 92 ARG A N 1
ATOM 743 C CA . ARG A 1 92 ? -19.849 19.802 6.812 1.00 84.44 92 ARG A CA 1
ATOM 744 C C . ARG A 1 92 ? -19.974 18.945 8.074 1.00 84.44 92 ARG A C 1
ATOM 746 O O . ARG A 1 92 ? -2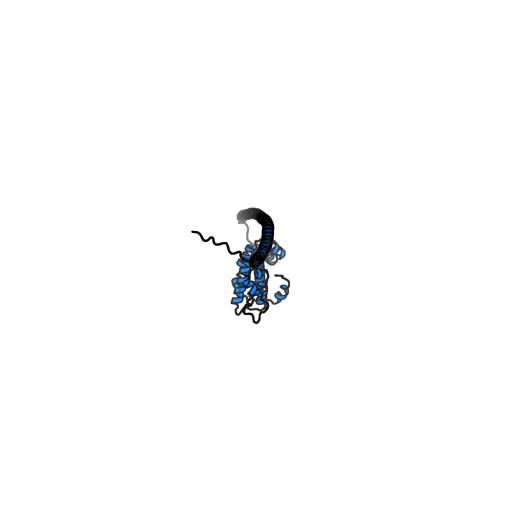0.873 19.177 8.878 1.00 84.44 92 ARG A O 1
ATOM 753 N N . GLN A 1 93 ? -19.056 18.001 8.282 1.00 79.38 93 GLN A N 1
ATOM 754 C CA . GLN A 1 93 ? -19.029 17.152 9.478 1.00 79.38 93 GLN A CA 1
ATOM 755 C C . GLN A 1 93 ? -18.806 17.963 10.757 1.00 79.38 93 GLN A C 1
ATOM 757 O O . GLN A 1 93 ? -19.500 17.749 11.750 1.00 79.38 93 GLN A O 1
ATOM 762 N N . LYS A 1 94 ? -17.882 18.931 10.734 1.00 84.44 94 LYS A N 1
ATOM 763 C CA . LYS A 1 94 ? -17.622 19.825 11.870 1.00 84.44 94 LYS A CA 1
ATOM 764 C C . LYS A 1 94 ? -18.864 20.636 12.241 1.00 84.44 94 LYS A C 1
ATOM 766 O O . LYS A 1 94 ? -19.200 20.716 13.421 1.00 84.44 94 LYS A O 1
ATOM 771 N N . ASN A 1 95 ? -19.558 21.193 11.247 1.00 84.44 95 ASN A N 1
ATOM 772 C CA . ASN A 1 95 ? -20.799 21.931 11.480 1.00 84.44 95 ASN A CA 1
ATOM 773 C C . ASN A 1 95 ? -21.879 21.028 12.083 1.00 84.44 95 ASN A C 1
ATOM 775 O O . ASN A 1 95 ? -22.467 21.387 13.097 1.00 84.44 95 ASN A O 1
ATOM 779 N N . TRP A 1 96 ? -22.076 19.830 11.529 1.00 84.62 96 TRP A N 1
ATOM 780 C CA . TRP A 1 96 ? -23.048 18.866 12.050 1.00 84.62 96 TRP A CA 1
ATOM 781 C C . TRP A 1 96 ? -22.771 18.472 13.510 1.00 84.62 96 TRP A C 1
ATOM 783 O O . TRP A 1 96 ? -23.681 18.483 14.338 1.00 84.62 96 TRP A O 1
ATOM 793 N N . LEU A 1 97 ? -21.508 18.196 13.861 1.00 79.56 97 LEU A N 1
ATOM 794 C CA . LEU A 1 97 ? -21.109 17.897 15.242 1.00 79.56 97 LEU A CA 1
ATOM 795 C C . LEU A 1 97 ? -21.378 19.073 16.187 1.00 79.56 97 LEU A C 1
ATOM 797 O O . LEU A 1 97 ? -21.848 18.867 17.306 1.00 79.56 97 LEU A O 1
ATOM 801 N N . SER A 1 98 ? -21.105 20.301 15.742 1.00 81.44 98 SER A N 1
ATOM 802 C CA . SER A 1 98 ? -21.381 21.506 16.527 1.00 81.44 98 SER A CA 1
ATOM 803 C C . SER A 1 98 ? -22.879 21.676 16.784 1.00 81.44 98 SER A C 1
ATOM 805 O O . SER A 1 98 ? -23.277 21.852 17.937 1.00 81.44 98 SER A O 1
ATOM 807 N N . THR A 1 99 ? -23.715 21.540 15.750 1.00 83.69 99 THR A N 1
ATOM 808 C CA . THR A 1 99 ? -25.177 21.624 15.876 1.00 83.69 99 THR A CA 1
ATOM 809 C C . THR A 1 99 ? -25.716 20.565 16.835 1.00 83.69 99 THR A C 1
ATOM 811 O O . THR A 1 99 ? -26.468 20.892 17.752 1.00 83.69 99 THR A O 1
ATOM 814 N N . ASN A 1 100 ? -25.269 19.316 16.697 1.00 81.25 100 ASN A N 1
ATOM 815 C CA . ASN A 1 100 ? -25.704 18.235 17.579 1.00 81.25 100 ASN A CA 1
ATOM 816 C C . ASN A 1 100 ? -25.241 18.429 19.022 1.00 81.25 100 ASN A C 1
ATOM 818 O O . ASN A 1 100 ? -25.995 18.144 19.948 1.00 81.25 100 ASN A O 1
ATOM 822 N N . SER A 1 101 ? -24.028 18.944 19.237 1.00 82.75 101 SER A N 1
ATOM 823 C CA . SER A 1 101 ? -23.549 19.266 20.582 1.00 82.75 101 SER A CA 1
ATOM 824 C C . SER A 1 101 ? -24.427 20.331 21.244 1.00 82.75 101 SER A C 1
ATOM 826 O O . SER A 1 101 ? -24.770 20.198 22.418 1.00 82.75 101 SER A O 1
ATOM 828 N N . ILE A 1 102 ? -24.818 21.375 20.504 1.00 83.62 102 ILE A N 1
ATOM 829 C CA . ILE A 1 102 ? -25.725 22.422 21.002 1.00 83.62 102 ILE A CA 1
ATOM 830 C C . ILE A 1 102 ? -27.102 21.830 21.322 1.00 83.62 102 ILE A C 1
ATOM 832 O O . ILE A 1 102 ? -27.664 22.111 22.383 1.00 83.62 102 ILE A O 1
ATOM 836 N N . GLN A 1 103 ? -27.631 20.976 20.446 1.00 84.94 103 GLN A N 1
ATOM 837 C CA . GLN A 1 103 ? -28.917 20.317 20.661 1.00 84.94 103 GLN A CA 1
ATOM 838 C C . GLN A 1 103 ? -28.897 19.427 21.912 1.00 84.94 103 GLN A C 1
ATOM 840 O O . GLN A 1 103 ? -29.792 19.531 22.748 1.00 84.94 103 GLN A O 1
ATOM 845 N N . LEU A 1 104 ? -27.838 18.636 22.103 1.00 81.75 104 LEU A N 1
ATOM 846 C CA . LEU A 1 104 ? -27.684 17.757 23.264 1.00 81.75 104 LEU A CA 1
ATOM 847 C C . LEU A 1 104 ? -27.571 18.547 24.578 1.00 81.75 104 LEU A C 1
ATOM 849 O O . LEU A 1 104 ? -28.176 18.176 25.583 1.00 81.75 104 LEU A O 1
ATOM 853 N N . GLN A 1 105 ? -26.837 19.665 24.578 1.00 78.94 105 GLN A N 1
ATOM 854 C CA . GLN A 1 105 ? -26.779 20.571 25.733 1.00 78.94 105 GLN A CA 1
ATOM 855 C C . GLN A 1 105 ? -28.147 21.199 26.020 1.00 78.94 105 GLN A C 1
ATOM 857 O O . GLN A 1 105 ? -28.559 21.287 27.174 1.00 78.94 105 GLN A O 1
ATOM 862 N N . THR A 1 106 ? -28.884 21.580 24.976 1.00 83.94 106 THR A N 1
ATOM 863 C CA . THR A 1 106 ? -30.234 22.142 25.106 1.00 83.94 106 THR A CA 1
ATOM 864 C C . THR A 1 106 ? -31.198 21.128 25.721 1.00 83.94 106 THR A C 1
ATOM 866 O O . THR A 1 106 ? -31.932 21.463 26.651 1.00 83.94 106 THR A O 1
ATOM 869 N N . GLU A 1 107 ? -31.179 19.875 25.260 1.00 82.81 107 GLU A N 1
ATOM 870 C CA . GLU A 1 107 ? -31.993 18.799 25.839 1.00 82.81 107 GLU A CA 1
ATOM 871 C C . GLU A 1 107 ? -31.601 18.488 27.280 1.00 82.81 107 GLU A C 1
ATOM 873 O O . GLU A 1 107 ? -32.478 18.346 28.132 1.00 82.81 107 GLU A O 1
ATOM 878 N N . LYS A 1 108 ? -30.300 18.456 27.588 1.00 82.69 108 LYS A N 1
ATOM 879 C CA . LYS A 1 108 ? -29.816 18.254 28.957 1.00 82.69 108 LYS A CA 1
ATOM 880 C C . LYS A 1 108 ? -30.319 19.354 29.893 1.00 82.69 108 LYS A C 1
ATOM 882 O O . LYS A 1 108 ? -30.806 19.050 30.979 1.00 82.69 108 LYS A O 1
ATOM 887 N N . THR A 1 109 ? -30.266 20.613 29.463 1.00 80.56 109 THR A N 1
ATOM 888 C CA . THR A 1 109 ? -30.793 21.750 30.231 1.00 80.56 109 THR A CA 1
ATOM 889 C C . THR A 1 109 ? -32.308 21.654 30.414 1.00 80.56 109 THR A C 1
ATOM 891 O O . THR A 1 109 ? -32.797 21.883 31.519 1.00 80.56 109 THR A O 1
ATOM 894 N N . LYS A 1 110 ? -33.059 21.242 29.380 1.00 82.88 110 LYS A N 1
ATOM 895 C CA . LYS A 1 110 ? -34.506 20.979 29.495 1.00 82.88 110 LYS A CA 1
ATOM 896 C C . LYS A 1 110 ? -34.806 19.872 30.505 1.00 82.88 110 LYS A C 1
ATOM 898 O O . LYS A 1 110 ? -35.718 20.033 31.311 1.00 82.88 110 LYS A O 1
ATOM 903 N N . LEU A 1 111 ? -34.032 18.784 30.500 1.00 79.50 111 LEU A N 1
ATOM 904 C CA . LEU A 1 111 ? -34.181 17.691 31.464 1.00 79.50 111 LEU A CA 1
ATOM 905 C C . LEU A 1 111 ? -33.932 18.167 32.898 1.00 79.50 111 LEU A C 1
ATOM 907 O O . LEU A 1 111 ? -34.747 17.904 33.778 1.00 79.50 111 LEU A O 1
ATOM 911 N N . ILE A 1 112 ? -32.843 18.912 33.118 1.00 83.38 112 ILE A N 1
ATOM 912 C CA . ILE A 1 112 ? -32.514 19.491 34.427 1.00 83.38 112 ILE A CA 1
ATOM 913 C C . ILE A 1 112 ? -33.638 20.420 34.889 1.00 83.38 112 ILE A C 1
ATOM 915 O O . ILE A 1 112 ? -34.074 20.330 36.034 1.00 83.38 112 ILE A O 1
ATOM 919 N N . HIS A 1 113 ? -34.150 21.274 34.001 1.00 76.75 113 HIS A N 1
ATOM 920 C CA . HIS A 1 113 ? -35.254 22.173 34.318 1.00 76.75 113 HIS A CA 1
ATOM 921 C C . HIS A 1 113 ? -36.537 21.405 34.666 1.00 76.75 113 HIS A C 1
ATOM 923 O O . HIS A 1 113 ? -37.173 21.700 35.673 1.00 76.75 113 HIS A O 1
ATOM 929 N N . MET A 1 114 ? -36.885 20.364 33.904 1.00 80.88 114 MET A N 1
ATOM 930 C CA . MET A 1 114 ? -38.023 19.494 34.216 1.00 80.88 114 MET A CA 1
ATOM 931 C C . MET A 1 114 ? -37.867 18.788 35.566 1.00 80.88 114 MET A C 1
ATOM 933 O O . MET A 1 114 ? -38.835 18.700 36.322 1.00 80.88 114 MET A O 1
ATOM 937 N N . ASP A 1 115 ? -36.673 18.295 35.890 1.00 76.81 115 ASP A N 1
ATOM 938 C CA . ASP A 1 115 ? -36.404 17.651 37.176 1.00 76.81 115 ASP A CA 1
ATOM 939 C C . ASP A 1 115 ? -36.407 18.657 38.335 1.00 76.81 115 ASP A C 1
ATOM 941 O O . ASP A 1 115 ? -36.907 18.337 39.419 1.00 76.81 115 ASP A O 1
ATOM 945 N N . MET A 1 116 ? -35.957 19.895 38.108 1.00 75.81 116 MET A N 1
ATOM 946 C CA . MET A 1 116 ? -36.127 21.010 39.045 1.00 75.81 116 MET A CA 1
ATOM 947 C C . MET A 1 116 ? -37.607 21.339 39.268 1.00 75.81 116 MET A C 1
ATOM 949 O O . MET A 1 116 ? -38.054 21.409 40.409 1.00 75.81 116 MET A O 1
ATOM 953 N N . CYS A 1 117 ? -38.408 21.464 38.209 1.00 74.19 117 CYS A N 1
ATOM 954 C CA . CYS A 1 117 ? -39.850 21.675 38.331 1.00 74.19 117 CYS A CA 1
ATOM 955 C C . CYS A 1 117 ? -40.526 20.511 39.067 1.00 74.19 117 CYS A C 1
ATOM 957 O O . CYS A 1 117 ? -41.327 20.742 39.967 1.00 74.19 117 CYS A O 1
ATOM 959 N N . ARG A 1 118 ? -40.166 19.254 38.770 1.00 73.94 118 ARG A N 1
ATOM 960 C CA . ARG A 1 118 ? -40.676 18.078 39.498 1.00 73.94 118 ARG A CA 1
ATOM 961 C C . ARG A 1 118 ? -40.272 18.077 40.966 1.00 73.94 118 ARG A C 1
ATOM 963 O O . ARG A 1 118 ? -41.067 17.662 41.802 1.00 73.94 118 ARG A O 1
ATOM 970 N N . THR A 1 119 ? -39.047 18.479 41.294 1.00 74.00 119 THR A N 1
ATOM 971 C CA . THR A 1 119 ? -38.594 18.549 42.690 1.00 74.00 119 THR A CA 1
ATOM 972 C C . THR A 1 119 ? -39.269 19.687 43.437 1.00 74.00 119 THR A C 1
ATOM 974 O O . THR A 1 119 ? -39.670 19.466 44.573 1.00 74.00 119 THR A O 1
ATOM 977 N N . LEU A 1 120 ? -39.495 20.839 42.805 1.00 71.56 120 LEU A N 1
ATOM 978 C CA . LEU A 1 120 ? -40.272 21.944 43.372 1.00 71.56 120 LEU A CA 1
ATOM 979 C C . LEU A 1 120 ? -41.745 21.565 43.579 1.00 71.56 120 LEU A C 1
ATOM 981 O O . LEU A 1 120 ? -42.275 21.791 44.662 1.00 71.56 120 LEU A O 1
ATOM 985 N N . VAL A 1 121 ? -42.381 20.9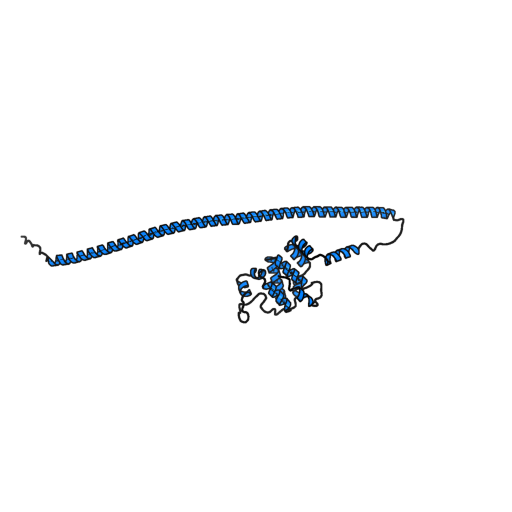00 42.608 1.00 68.19 121 VAL A N 1
ATOM 986 C CA . VAL A 1 121 ? -43.745 20.360 42.761 1.00 68.19 121 VAL A CA 1
ATOM 987 C C . VAL A 1 121 ? -43.790 19.329 43.887 1.00 68.19 121 VAL A C 1
ATOM 989 O O . VAL A 1 121 ? -44.646 19.430 44.754 1.00 68.19 121 VAL A O 1
ATOM 992 N N . LYS A 1 122 ? -42.825 18.402 43.964 1.00 63.06 122 LYS A N 1
ATOM 993 C CA . LYS A 1 122 ? -42.714 17.452 45.086 1.00 63.06 122 LYS A CA 1
ATOM 994 C C . LYS A 1 122 ? -42.449 18.137 46.425 1.00 63.06 122 LYS A C 1
ATOM 996 O O . LYS A 1 122 ? -42.866 17.609 47.446 1.00 63.06 122 LYS A O 1
ATOM 1001 N N . LYS A 1 123 ? -41.750 19.275 46.452 1.00 60.50 123 LYS A N 1
ATOM 1002 C CA . LYS A 1 123 ? -41.487 20.045 47.676 1.00 60.50 123 LYS A CA 1
ATOM 1003 C C . LYS A 1 123 ? -42.762 20.752 48.151 1.00 60.50 123 LYS A C 1
ATOM 1005 O O . LYS 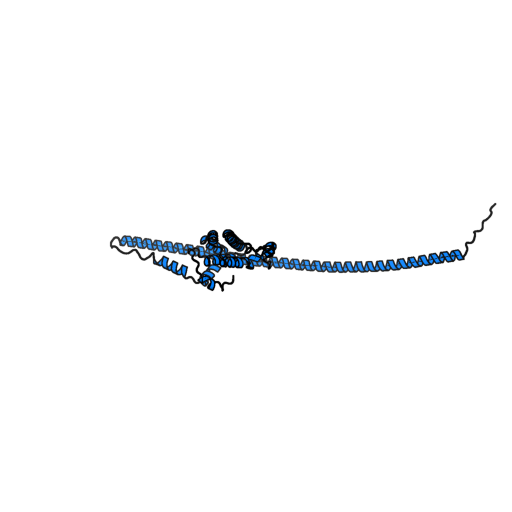A 1 123 ? -43.113 20.589 49.311 1.00 60.50 123 LYS A O 1
ATOM 1010 N N . ASN A 1 124 ? -43.521 21.362 47.238 1.00 58.75 124 ASN A N 1
ATOM 1011 C CA . ASN A 1 124 ? -44.852 21.919 47.516 1.00 58.75 124 ASN A CA 1
ATOM 1012 C C . ASN A 1 124 ? -45.884 20.835 47.885 1.00 58.75 124 ASN A C 1
ATOM 1014 O O . ASN A 1 124 ? -46.739 21.046 48.742 1.00 58.75 124 ASN A O 1
ATOM 1018 N N . GLU A 1 125 ? -45.819 19.653 47.268 1.00 53.53 125 GLU A N 1
ATOM 1019 C CA . GLU A 1 125 ? -46.654 18.504 47.637 1.00 53.53 125 GLU A CA 1
ATOM 1020 C C . GLU A 1 125 ? -46.238 17.896 48.980 1.00 53.53 125 GLU A C 1
ATOM 1022 O O . GLU A 1 125 ? -47.104 17.417 49.705 1.00 53.53 125 GLU A O 1
ATOM 1027 N N . ASN A 1 126 ? -44.948 17.922 49.334 1.00 48.88 126 ASN A N 1
ATOM 1028 C CA . ASN A 1 126 ? -44.448 17.484 50.638 1.00 48.88 126 ASN A CA 1
ATOM 1029 C C . ASN A 1 126 ? -44.812 18.474 51.750 1.00 48.88 126 ASN A C 1
ATOM 1031 O O . ASN A 1 126 ? -45.159 18.025 52.837 1.00 48.88 126 ASN A O 1
ATOM 1035 N N . GLU A 1 127 ? -44.828 19.781 51.482 1.00 51.19 127 GLU A N 1
ATOM 1036 C CA . GLU A 1 127 ? -45.372 20.787 52.407 1.00 51.19 127 GLU A CA 1
ATOM 1037 C C . GLU A 1 127 ? -46.883 20.593 52.626 1.00 51.19 127 GLU A C 1
ATOM 1039 O O . GLU A 1 127 ? -47.365 20.754 53.743 1.00 51.19 127 GLU A O 1
ATOM 1044 N N . LYS A 1 128 ? -47.622 20.110 51.615 1.00 48.09 128 LYS A N 1
ATOM 1045 C CA . LYS A 1 128 ? -49.030 19.682 51.755 1.00 48.09 128 LYS A CA 1
ATOM 1046 C C . LYS A 1 128 ? -49.225 18.259 52.313 1.00 48.09 128 LYS A C 1
ATOM 1048 O O . LYS A 1 128 ? -50.349 17.892 52.642 1.00 48.09 128 LYS A O 1
ATOM 1053 N N . LYS A 1 129 ? -48.172 17.437 52.423 1.00 42.78 129 LYS A N 1
ATOM 1054 C CA . LYS A 1 129 ? -48.227 16.024 52.874 1.00 42.78 129 LYS A CA 1
ATOM 1055 C C . LYS A 1 129 ? -47.618 15.768 54.252 1.00 42.78 129 LYS A C 1
ATOM 1057 O O . LYS A 1 129 ? -47.582 14.613 54.677 1.00 42.78 129 LYS A O 1
ATOM 1062 N N . ILE A 1 130 ? -47.245 16.810 54.996 1.00 47.41 130 ILE A N 1
ATOM 1063 C CA . ILE A 1 130 ? -47.001 16.684 56.444 1.00 47.41 130 ILE A CA 1
ATOM 1064 C C . ILE A 1 130 ? -48.291 16.279 57.195 1.00 47.41 130 ILE A C 1
ATOM 1066 O O . ILE A 1 130 ? -48.214 15.791 58.316 1.00 47.41 130 ILE A O 1
ATOM 1070 N N . GLU A 1 131 ? -49.465 16.308 56.551 1.00 45.19 131 GLU A N 1
ATOM 1071 C CA . GLU A 1 131 ? -50.700 15.796 57.156 1.00 45.19 131 GLU A CA 1
ATOM 1072 C C . GLU A 1 131 ? -51.023 14.310 56.938 1.00 45.19 131 GLU A C 1
ATOM 1074 O O . GLU A 1 131 ? -51.811 13.776 57.719 1.00 45.19 131 GLU A O 1
ATOM 1079 N N . LYS A 1 132 ? -50.466 13.572 55.964 1.00 39.31 132 LYS A N 1
ATOM 1080 C CA . LYS A 1 132 ? -50.875 12.157 55.780 1.00 39.31 132 LYS A CA 1
ATOM 1081 C C . LYS A 1 132 ? -49.757 11.213 55.333 1.00 39.31 132 LYS A C 1
ATOM 1083 O O . LYS A 1 132 ? -49.462 11.080 54.153 1.00 39.31 132 LYS A O 1
ATOM 1088 N N . LYS A 1 133 ? -49.239 10.510 56.350 1.00 40.69 133 LYS A N 1
ATOM 1089 C CA . LYS A 1 133 ? -48.936 9.065 56.450 1.00 40.69 133 LYS A CA 1
ATOM 1090 C C . LYS A 1 133 ? -48.235 8.353 55.277 1.00 40.69 133 LYS A C 1
ATOM 1092 O O . LYS A 1 133 ? -48.780 8.208 54.196 1.00 40.69 133 LYS A O 1
ATOM 1097 N N . GLN A 1 134 ? -47.081 7.779 55.640 1.00 54.12 134 GLN A N 1
ATOM 1098 C CA . GLN A 1 134 ? -46.614 6.398 55.418 1.00 54.12 134 GLN A CA 1
ATOM 1099 C C . GLN A 1 134 ? -46.874 5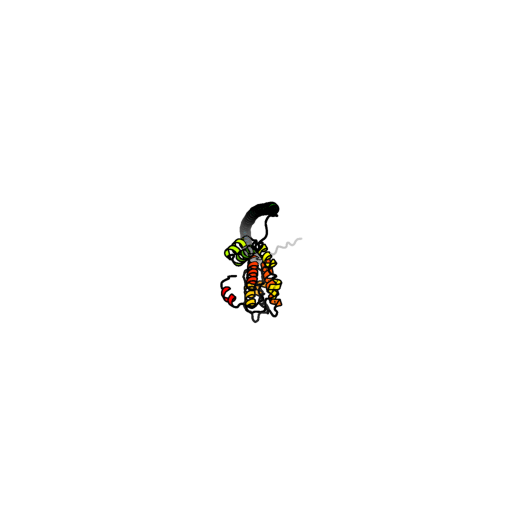.695 54.065 1.00 54.12 134 GLN A C 1
ATOM 1101 O O . GLN A 1 134 ? -48.001 5.546 53.615 1.00 54.12 134 GLN A O 1
ATOM 1106 N N . LEU A 1 135 ? -45.786 5.057 53.602 1.00 47.69 135 LEU A N 1
ATOM 1107 C CA . LEU A 1 135 ? -45.676 3.840 52.778 1.00 47.69 135 LEU A CA 1
ATOM 1108 C C . LEU A 1 135 ? -45.193 4.001 51.312 1.00 47.69 135 LEU A C 1
ATOM 1110 O O . LEU A 1 135 ? -45.795 4.665 50.479 1.00 47.69 135 LEU A O 1
ATOM 1114 N N . VAL A 1 136 ? -44.125 3.238 51.025 1.00 43.34 136 VAL A N 1
ATOM 1115 C CA . VAL A 1 136 ? -43.618 2.738 49.726 1.00 43.34 136 VAL A CA 1
ATOM 1116 C C . VAL A 1 136 ? -42.663 3.630 48.902 1.00 43.34 136 VAL A C 1
ATOM 1118 O O . VAL A 1 136 ? -43.031 4.295 47.940 1.00 43.34 136 VAL A O 1
ATOM 1121 N N . LYS A 1 137 ? -41.358 3.495 49.185 1.00 47.03 137 LYS A N 1
ATOM 1122 C CA . LYS A 1 137 ? -40.254 3.711 48.227 1.00 47.03 137 LYS A CA 1
ATOM 1123 C C . LYS A 1 137 ? -39.507 2.388 48.037 1.00 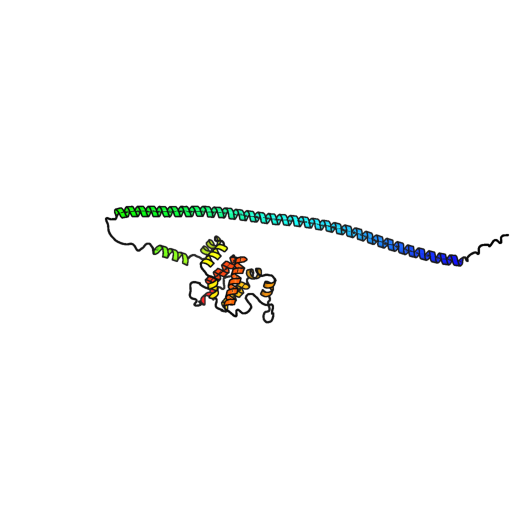47.03 137 LYS A C 1
ATOM 1125 O O . LYS A 1 137 ? -38.764 2.011 48.937 1.00 47.03 137 LYS A O 1
ATOM 1130 N N . LYS A 1 138 ? -39.681 1.696 46.898 1.00 42.22 138 LYS A N 1
ATOM 1131 C CA . LYS A 1 138 ? -38.757 0.616 46.468 1.00 42.22 138 LYS A CA 1
ATOM 1132 C C . LYS A 1 138 ? -38.783 0.190 44.982 1.00 42.22 138 LYS A C 1
ATOM 1134 O O . LYS A 1 138 ? -38.090 -0.758 44.657 1.00 42.22 138 LYS A O 1
ATOM 1139 N N . SER A 1 139 ? -39.488 0.855 44.056 1.00 42.47 139 SER A N 1
ATOM 1140 C CA . SER A 1 139 ? -39.691 0.291 42.696 1.00 42.47 139 SER A CA 1
ATOM 1141 C C . SER A 1 139 ? -39.039 1.019 41.505 1.00 42.47 139 SER A C 1
ATOM 1143 O O . SER A 1 139 ? -39.114 0.514 40.391 1.00 42.47 139 SER A O 1
ATOM 1145 N N . SER A 1 140 ? -38.374 2.168 41.675 1.00 47.72 140 SER A N 1
ATOM 1146 C CA . SER A 1 140 ? -37.970 3.000 40.516 1.00 47.72 140 SER A CA 1
ATOM 1147 C C . SER A 1 140 ? -36.527 2.821 40.014 1.00 47.72 140 SER A C 1
ATOM 1149 O O . SER A 1 140 ? -36.210 3.331 38.944 1.00 47.72 140 SER A O 1
ATOM 1151 N N . VAL A 1 141 ? -35.636 2.153 40.756 1.00 48.50 141 VAL A N 1
ATOM 1152 C CA . VAL A 1 141 ? -34.197 2.068 40.396 1.00 48.50 141 VAL A CA 1
ATOM 1153 C C . VAL A 1 141 ? -33.841 0.741 39.699 1.00 48.50 141 VAL A C 1
ATOM 1155 O O . VAL A 1 141 ? -32.838 0.656 38.994 1.00 48.50 141 VAL A O 1
ATOM 1158 N N . GLU A 1 142 ? -34.692 -0.279 39.829 1.00 42.25 142 GLU A N 1
ATOM 1159 C CA . GLU A 1 142 ? -34.471 -1.626 39.280 1.00 42.25 142 GLU A CA 1
ATOM 1160 C C . GLU A 1 142 ? -34.754 -1.719 37.763 1.00 42.25 142 GLU A C 1
ATOM 1162 O O . GLU A 1 142 ? -34.090 -2.471 37.049 1.00 42.25 142 GLU A O 1
ATOM 1167 N N . SER A 1 143 ? -35.719 -0.948 37.240 1.00 49.84 143 SER A N 1
ATOM 1168 C CA . SER A 1 143 ? -36.190 -1.086 35.850 1.00 49.84 143 SER A CA 1
ATOM 1169 C C . SER A 1 143 ? -35.221 -0.500 34.819 1.00 49.84 143 SER A C 1
ATOM 1171 O O . SER A 1 143 ? -34.969 -1.120 33.786 1.00 49.84 143 SER A O 1
ATOM 1173 N N . SER A 1 144 ? -34.595 0.642 35.114 1.00 46.03 144 SER A N 1
ATOM 1174 C CA . SER A 1 144 ? -33.680 1.326 34.186 1.00 46.03 144 SER A CA 1
ATOM 1175 C C . SER A 1 144 ? -32.371 0.559 33.973 1.00 46.03 144 SER A C 1
ATOM 1177 O O . SER A 1 144 ? -31.818 0.559 32.875 1.00 46.03 144 SER A O 1
ATOM 1179 N N . LYS A 1 145 ? -31.879 -0.135 35.010 1.00 47.84 145 LYS A N 1
ATOM 1180 C CA . LYS A 1 145 ? -30.694 -1.004 34.907 1.00 47.84 145 LYS A CA 1
ATOM 1181 C C . LYS A 1 145 ? -30.989 -2.296 34.140 1.00 47.84 145 LYS A C 1
ATOM 1183 O O . LYS A 1 145 ? -30.121 -2.756 33.404 1.00 47.84 145 LYS A O 1
ATOM 1188 N N . LYS A 1 146 ? -32.199 -2.857 34.270 1.00 50.12 146 LYS A N 1
ATOM 1189 C CA . LYS A 1 146 ? -32.641 -4.019 33.479 1.00 50.12 146 LYS A CA 1
ATOM 1190 C C . LYS A 1 146 ? -32.745 -3.691 31.990 1.00 50.12 146 LYS A C 1
ATOM 1192 O O . LYS A 1 146 ? -32.157 -4.408 31.191 1.00 50.12 146 LYS A O 1
ATOM 1197 N N . PHE A 1 147 ? -33.372 -2.568 31.641 1.00 46.59 147 PHE A N 1
ATOM 1198 C CA . PHE A 1 147 ? -33.534 -2.135 30.249 1.00 46.59 147 PHE A CA 1
ATOM 1199 C C . PHE A 1 147 ? -32.192 -1.875 29.543 1.00 46.59 147 PHE A C 1
ATOM 1201 O O . PHE A 1 147 ? -31.965 -2.338 28.428 1.00 46.59 147 PHE A O 1
ATOM 1208 N N . LEU A 1 148 ? -31.249 -1.198 30.211 1.00 47.12 148 LEU A N 1
ATOM 1209 C CA . LEU A 1 148 ? -29.908 -0.972 29.656 1.00 47.12 148 LEU A CA 1
ATOM 1210 C C . LEU A 1 148 ? -29.099 -2.270 29.513 1.00 47.12 148 LEU A C 1
ATOM 1212 O O . LEU A 1 148 ? -28.338 -2.407 28.557 1.00 47.12 148 LEU A O 1
ATOM 1216 N N . ASN A 1 149 ? -29.275 -3.232 30.423 1.00 51.16 149 ASN A N 1
ATOM 1217 C CA . ASN A 1 149 ? -28.645 -4.548 30.306 1.00 51.16 149 ASN A CA 1
ATOM 1218 C C . ASN A 1 149 ? -29.282 -5.415 29.204 1.00 51.16 149 ASN A C 1
ATOM 1220 O O . ASN A 1 149 ? -28.559 -6.158 28.546 1.00 51.16 149 ASN A O 1
ATOM 1224 N N . GLU A 1 150 ? -30.589 -5.300 28.957 1.00 50.00 150 GLU A N 1
ATOM 1225 C CA . GLU A 1 150 ? -31.267 -5.955 27.826 1.00 50.00 150 GLU A CA 1
ATOM 1226 C C . GLU A 1 150 ? -30.816 -5.384 26.478 1.00 50.00 150 GLU A C 1
ATOM 1228 O O . GLU A 1 150 ? -30.517 -6.148 25.564 1.00 50.00 150 GLU A O 1
ATOM 1233 N N . ILE A 1 151 ? -30.679 -4.060 26.361 1.00 50.28 151 ILE A N 1
ATOM 1234 C CA . ILE A 1 151 ? -30.185 -3.408 25.136 1.00 50.28 151 ILE A CA 1
ATOM 1235 C C . ILE A 1 151 ? -28.717 -3.759 24.876 1.00 50.28 151 ILE A C 1
ATOM 1237 O O . ILE A 1 151 ? -28.343 -4.067 23.745 1.00 50.28 151 ILE A O 1
ATOM 1241 N N . LYS A 1 152 ? -27.874 -3.750 25.917 1.00 50.16 152 LYS A N 1
ATOM 1242 C CA . LYS A 1 152 ? -26.439 -4.046 25.796 1.00 50.16 152 LYS A CA 1
ATOM 1243 C C . LYS A 1 152 ? -26.166 -5.459 25.269 1.00 50.16 152 LYS A C 1
ATOM 1245 O O . LYS A 1 152 ? -25.175 -5.653 24.572 1.00 50.16 152 LYS A O 1
ATOM 1250 N N . ASN A 1 153 ? -27.031 -6.421 25.589 1.00 52.47 153 ASN A N 1
ATOM 1251 C CA . ASN A 1 153 ? -26.846 -7.824 25.216 1.00 52.47 153 ASN A CA 1
ATOM 1252 C C . ASN A 1 153 ? -27.545 -8.221 23.903 1.00 52.47 153 ASN A C 1
ATOM 1254 O O . ASN A 1 153 ? -27.236 -9.287 23.379 1.00 52.47 153 ASN A O 1
ATOM 1258 N N . ASN A 1 154 ? -28.444 -7.386 23.362 1.00 51.66 154 ASN A N 1
ATOM 1259 C CA . ASN A 1 154 ? -29.321 -7.754 22.241 1.00 51.66 154 ASN A CA 1
ATOM 1260 C C . ASN A 1 154 ? -29.258 -6.800 21.038 1.00 51.66 154 ASN A C 1
ATOM 1262 O O . ASN A 1 154 ? -30.134 -6.862 20.175 1.00 51.66 154 ASN A O 1
ATOM 1266 N N . LEU A 1 155 ? -28.269 -5.904 20.949 1.00 54.00 155 LEU A N 1
ATOM 1267 C CA . LEU A 1 155 ? -28.134 -5.077 19.749 1.00 54.00 155 LEU A CA 1
ATOM 1268 C C . LEU A 1 155 ? -27.692 -5.954 18.555 1.00 54.00 155 LEU A C 1
ATOM 1270 O O . LEU A 1 155 ? -26.626 -6.569 18.640 1.00 54.00 155 LEU A O 1
ATOM 1274 N N . PRO A 1 156 ? -28.457 -6.001 17.445 1.00 60.81 156 PRO A N 1
ATOM 1275 C CA . PRO A 1 156 ? -28.075 -6.754 16.253 1.00 60.81 156 PRO A CA 1
ATOM 1276 C C . PRO A 1 156 ? -26.719 -6.298 15.712 1.00 60.81 156 PRO A C 1
ATOM 1278 O O . PRO A 1 156 ? -26.412 -5.098 15.706 1.00 60.81 156 PRO A O 1
ATOM 1281 N N . GLU A 1 157 ? -25.909 -7.243 15.230 1.00 56.75 157 GLU A N 1
ATOM 1282 C CA . GLU A 1 157 ? -24.562 -6.948 14.735 1.00 56.75 157 GLU A CA 1
ATOM 1283 C C . GLU A 1 157 ? -24.598 -5.976 13.543 1.00 56.75 157 GLU A C 1
ATOM 1285 O O . GLU A 1 157 ? -23.687 -5.156 13.404 1.00 56.75 157 GLU A O 1
ATOM 1290 N N . GLU A 1 158 ? -25.681 -5.955 12.750 1.00 54.44 158 GLU A N 1
ATOM 1291 C CA . GLU A 1 158 ? -25.859 -4.965 11.684 1.00 54.44 158 GLU A CA 1
ATOM 1292 C C . GLU A 1 158 ? -26.001 -3.536 12.221 1.00 54.44 158 GLU A C 1
ATOM 1294 O O . GLU A 1 158 ? -25.430 -2.611 11.645 1.00 54.44 158 GLU A O 1
ATOM 1299 N N . ILE A 1 159 ? -26.710 -3.338 13.339 1.00 59.06 159 ILE A N 1
ATOM 1300 C CA . ILE A 1 159 ? -26.909 -2.011 13.944 1.00 59.06 159 ILE A CA 1
ATOM 1301 C C . ILE A 1 159 ? -25.609 -1.529 14.587 1.00 59.06 159 ILE A C 1
ATOM 1303 O O . ILE A 1 159 ? -25.211 -0.380 14.396 1.00 59.06 159 ILE A O 1
ATOM 1307 N N . VAL A 1 160 ? -24.897 -2.415 15.289 1.00 61.16 160 VAL A N 1
ATOM 1308 C CA . VAL A 1 160 ? -23.576 -2.100 15.857 1.00 61.16 160 VAL A CA 1
ATOM 1309 C C . VAL A 1 160 ? -22.571 -1.788 14.749 1.00 61.16 160 VAL A C 1
ATOM 1311 O O . VAL A 1 160 ? -21.802 -0.838 14.870 1.00 61.16 160 VAL A O 1
ATOM 1314 N N . SER A 1 161 ? -22.600 -2.541 13.647 1.00 62.00 161 SER A N 1
ATOM 1315 C CA . SER A 1 161 ? -21.780 -2.286 12.459 1.00 62.00 161 SER A CA 1
ATOM 1316 C C . SER A 1 161 ? -22.126 -0.940 11.818 1.00 62.00 161 SER A C 1
ATOM 1318 O O . SER A 1 161 ? -21.229 -0.153 11.512 1.00 62.00 161 SER A O 1
ATOM 1320 N N . TYR A 1 162 ? -23.417 -0.628 11.676 1.00 61.44 162 TYR A N 1
ATOM 1321 C CA . TYR A 1 162 ? -23.894 0.633 11.112 1.00 61.44 162 TYR A CA 1
ATOM 1322 C C . TYR A 1 162 ? -23.476 1.838 11.958 1.00 61.44 162 TYR A C 1
ATOM 1324 O O . TYR A 1 162 ? -22.885 2.770 11.423 1.00 61.44 162 TYR A O 1
ATOM 1332 N N . ILE A 1 163 ? -23.693 1.796 13.277 1.00 63.00 163 ILE A N 1
ATOM 1333 C CA . ILE A 1 163 ? -23.215 2.825 14.216 1.00 63.00 163 ILE A CA 1
ATOM 1334 C C . ILE A 1 163 ? -21.687 2.910 14.167 1.00 63.00 163 ILE A C 1
ATOM 1336 O O . ILE A 1 163 ? -21.121 4.002 14.108 1.00 63.00 163 ILE A O 1
ATOM 1340 N N . GLY A 1 164 ? -21.030 1.747 14.122 1.00 58.69 164 GLY A N 1
ATOM 1341 C CA . GLY A 1 164 ? -19.594 1.604 13.956 1.00 58.69 164 GLY A CA 1
ATOM 1342 C C . GLY A 1 164 ? -19.082 2.473 12.818 1.00 58.69 164 GLY A C 1
ATOM 1343 O O . GLY A 1 164 ? -18.220 3.304 13.079 1.00 58.69 164 GLY A O 1
ATOM 1344 N N . LYS A 1 165 ? -19.659 2.380 11.608 1.00 68.81 165 LYS A N 1
ATOM 1345 C CA . LYS A 1 165 ? -19.241 3.140 10.406 1.00 68.81 165 LYS A CA 1
ATOM 1346 C C . LYS A 1 165 ? -19.061 4.647 10.632 1.00 68.81 165 LYS A C 1
ATOM 1348 O O . LYS A 1 165 ? -18.189 5.230 9.996 1.00 68.81 165 LYS A O 1
ATOM 1353 N N . PHE A 1 166 ? -19.815 5.260 11.546 1.00 65.19 166 PHE A N 1
ATOM 1354 C CA . PHE A 1 166 ? -19.729 6.697 11.849 1.00 65.19 166 PHE 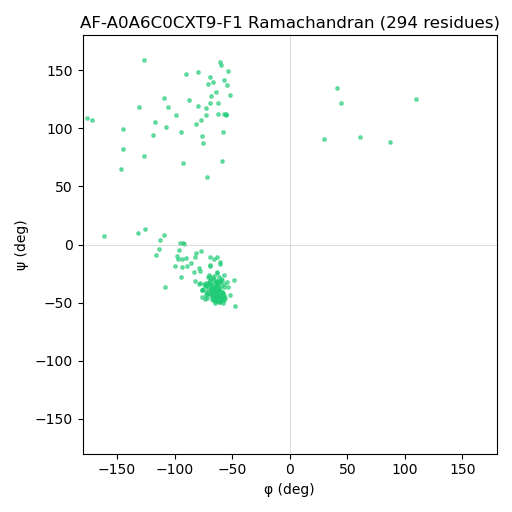A CA 1
ATOM 1355 C C . PHE A 1 166 ? -18.649 7.061 12.871 1.00 65.19 166 PHE A C 1
ATOM 1357 O O . PHE A 1 166 ? -18.266 8.224 12.981 1.00 65.19 166 PHE A O 1
ATOM 1364 N N . ILE A 1 167 ? -18.139 6.080 13.611 1.00 69.56 167 ILE A N 1
ATOM 1365 C CA . ILE A 1 167 ? -17.031 6.258 14.546 1.00 69.56 167 ILE A CA 1
ATOM 1366 C C . ILE A 1 167 ? -15.726 6.056 13.766 1.00 69.56 167 ILE A C 1
ATOM 1368 O O . ILE A 1 167 ? -15.556 4.985 13.172 1.00 69.56 167 ILE A O 1
ATOM 1372 N N . PRO A 1 168 ? -14.788 7.024 13.760 1.00 76.19 168 PRO A N 1
ATOM 1373 C CA . PRO A 1 168 ? -13.480 6.839 13.142 1.00 76.19 168 PRO A CA 1
ATOM 1374 C C . PRO A 1 168 ? -12.789 5.598 13.699 1.00 76.19 168 PRO A C 1
ATOM 1376 O O . PRO A 1 168 ? -12.808 5.365 14.908 1.00 76.19 168 PRO A O 1
ATOM 1379 N N . VAL A 1 169 ? -12.158 4.803 12.838 1.00 78.19 169 VAL A N 1
ATOM 1380 C CA . VAL A 1 169 ? -11.544 3.533 13.251 1.00 78.19 169 VAL A CA 1
ATOM 1381 C C . VAL A 1 169 ? -10.511 3.711 14.365 1.00 78.19 169 VAL A C 1
ATOM 1383 O O . VAL A 1 169 ? -10.437 2.893 15.274 1.00 78.19 169 VAL A O 1
ATOM 1386 N N . THR A 1 170 ? -9.789 4.831 14.367 1.00 73.31 170 THR A N 1
ATOM 1387 C CA . THR A 1 170 ? -8.848 5.210 15.427 1.00 73.31 170 THR A CA 1
ATOM 1388 C C . THR A 1 170 ? -9.536 5.343 16.784 1.00 73.31 170 THR A C 1
ATOM 1390 O O . THR A 1 170 ? -9.035 4.824 17.777 1.00 73.31 170 THR A O 1
ATOM 1393 N N . VAL A 1 171 ? -10.725 5.952 16.825 1.00 71.56 171 VAL A N 1
ATOM 1394 C CA . VAL A 1 171 ? -11.554 6.053 18.035 1.00 71.56 171 VAL A CA 1
ATOM 1395 C C . VAL A 1 171 ? -12.092 4.679 18.431 1.00 71.56 171 VAL A C 1
ATOM 1397 O O . VAL A 1 171 ? -12.109 4.347 19.612 1.00 71.56 171 VAL A O 1
ATOM 1400 N N . ARG A 1 172 ? -12.480 3.833 17.468 1.00 74.12 172 ARG A N 1
ATOM 1401 C CA . ARG A 1 172 ? -12.916 2.460 17.775 1.00 74.12 172 ARG A CA 1
ATOM 1402 C C . ARG A 1 172 ? -11.791 1.618 18.385 1.00 74.12 172 ARG A C 1
ATOM 1404 O O . ARG A 1 172 ? -12.045 0.869 19.322 1.00 74.12 172 ARG A O 1
ATOM 1411 N N . ILE A 1 173 ? -10.563 1.754 17.880 1.00 77.56 173 ILE A N 1
ATOM 1412 C CA . ILE A 1 173 ? -9.365 1.114 18.444 1.00 77.56 173 ILE A CA 1
ATOM 1413 C C . ILE A 1 173 ? -9.135 1.614 19.872 1.00 77.56 173 ILE A C 1
ATOM 1415 O O . ILE A 1 173 ? -9.026 0.791 20.774 1.00 77.56 173 ILE A O 1
ATOM 1419 N N . GLN A 1 174 ? -9.158 2.932 20.097 1.00 73.31 174 GLN A N 1
ATOM 1420 C CA . GLN A 1 174 ? -8.995 3.524 21.432 1.00 73.31 174 GLN A CA 1
ATOM 1421 C C . GLN A 1 174 ? -10.062 3.045 22.424 1.00 73.31 174 GLN A C 1
ATOM 1423 O O . GLN A 1 174 ? -9.751 2.759 23.578 1.00 73.31 174 GLN A O 1
ATOM 1428 N N . LEU A 1 175 ? -11.318 2.925 21.984 1.00 71.38 175 LEU A N 1
ATOM 1429 C CA . LEU A 1 175 ? -12.402 2.372 22.798 1.00 71.38 175 LEU A CA 1
ATOM 1430 C C . LEU A 1 175 ? -12.171 0.892 23.129 1.00 71.38 175 LEU A C 1
ATOM 1432 O O . LEU A 1 175 ? -12.440 0.466 24.246 1.00 71.38 175 LEU A O 1
ATOM 1436 N N . LEU A 1 176 ? -11.648 0.095 22.195 1.00 76.56 176 LEU A N 1
ATOM 1437 C CA . LEU A 1 176 ? -11.272 -1.288 22.499 1.00 76.56 176 LEU A CA 1
ATOM 1438 C C . LEU A 1 176 ? -10.125 -1.362 23.506 1.00 76.56 176 LEU A C 1
ATOM 1440 O O . LEU A 1 176 ? -10.179 -2.177 24.420 1.00 76.56 176 LEU A O 1
ATOM 1444 N N . GLU A 1 177 ? -9.107 -0.518 23.366 1.00 77.25 177 GLU A N 1
ATOM 1445 C CA . GLU A 1 177 ? -7.951 -0.488 24.270 1.00 77.25 177 GLU A CA 1
ATOM 1446 C C . GLU A 1 177 ? -8.294 0.023 25.669 1.00 77.25 177 GLU A C 1
ATOM 1448 O O . GLU A 1 177 ? -7.696 -0.424 26.646 1.00 77.25 177 GLU A O 1
ATOM 1453 N N . SER A 1 178 ? -9.271 0.925 25.794 1.00 71.75 178 SER A N 1
ATOM 1454 C CA . SER A 1 178 ? -9.740 1.398 27.100 1.00 71.75 178 SER A CA 1
ATOM 1455 C C . SER A 1 178 ? -10.515 0.322 27.867 1.00 71.75 178 SER A C 1
ATOM 1457 O O . SER A 1 178 ? -10.539 0.333 29.098 1.00 71.75 178 SER A O 1
ATOM 1459 N N . HIS A 1 179 ? -11.126 -0.625 27.150 1.00 68.12 179 HIS A N 1
ATOM 1460 C CA . HIS A 1 179 ? -11.866 -1.742 27.730 1.00 68.12 179 HIS A CA 1
ATOM 1461 C C . HIS A 1 179 ? -11.033 -3.018 27.885 1.00 68.12 179 HIS A C 1
ATOM 1463 O O . HIS A 1 179 ? -11.326 -3.828 28.766 1.00 68.12 179 HIS A O 1
ATOM 1469 N N . VAL A 1 180 ? -10.014 -3.215 27.046 1.00 71.19 180 VAL A N 1
ATOM 1470 C CA . VAL A 1 180 ? -9.211 -4.438 26.997 1.00 71.19 180 VAL A CA 1
ATOM 1471 C C . VAL A 1 180 ? -7.728 -4.096 27.006 1.00 71.19 180 VAL A C 1
ATOM 1473 O O . VAL A 1 180 ? -7.186 -3.515 26.070 1.00 71.19 180 VAL A O 1
ATOM 1476 N N . ASP A 1 181 ? -7.038 -4.556 28.047 1.00 73.19 181 ASP A N 1
ATOM 1477 C CA . ASP A 1 181 ? -5.581 -4.512 28.107 1.00 73.19 181 ASP A CA 1
ATOM 1478 C C . ASP A 1 181 ? -5.004 -5.623 27.216 1.00 73.19 181 ASP A C 1
ATOM 1480 O O . ASP A 1 181 ? -4.847 -6.771 27.640 1.00 73.19 181 ASP A O 1
ATOM 1484 N N . PHE A 1 182 ? -4.693 -5.291 25.961 1.00 72.25 182 PHE A N 1
ATOM 1485 C CA . PHE A 1 182 ? -4.138 -6.241 24.989 1.00 72.25 182 PHE A CA 1
ATOM 1486 C C . PHE A 1 182 ? -2.763 -6.790 25.400 1.00 72.25 182 PHE A C 1
ATOM 1488 O O . PHE A 1 182 ? -2.400 -7.903 25.013 1.00 72.25 182 PHE A O 1
ATOM 1495 N N . THR A 1 183 ? -2.012 -6.077 26.241 1.00 69.19 183 THR A N 1
ATOM 1496 C CA . THR A 1 183 ? -0.750 -6.570 26.809 1.00 69.19 183 THR A CA 1
ATOM 1497 C C . THR A 1 183 ? -0.997 -7.662 27.843 1.00 69.19 183 THR A C 1
ATOM 1499 O O . THR A 1 183 ? -0.235 -8.624 27.917 1.00 69.19 183 THR A O 1
ATOM 1502 N N . LYS A 1 184 ? -2.082 -7.579 28.618 1.00 69.00 184 LYS A N 1
ATOM 1503 C CA . LYS A 1 184 ? -2.529 -8.689 29.475 1.00 69.00 184 LYS A CA 1
ATOM 1504 C C . LYS A 1 184 ? -3.212 -9.791 28.678 1.00 69.00 184 LYS A C 1
ATOM 1506 O O . LYS A 1 184 ? -2.947 -10.956 28.945 1.00 69.00 184 LYS A O 1
ATOM 1511 N N . LEU A 1 185 ? -4.022 -9.455 27.676 1.00 68.31 185 LEU A N 1
ATOM 1512 C CA . LEU A 1 185 ? -4.694 -10.435 26.820 1.00 68.31 185 LEU A CA 1
ATOM 1513 C C . LEU A 1 185 ? -3.675 -11.362 26.147 1.00 68.31 185 LEU A C 1
ATOM 1515 O O . LEU A 1 185 ? -3.813 -12.583 26.186 1.00 68.31 185 LEU A O 1
ATOM 1519 N N . THR A 1 186 ? -2.585 -10.778 25.641 1.00 65.12 186 THR A N 1
ATOM 1520 C CA . THR A 1 186 ? -1.470 -11.520 25.046 1.00 65.12 186 THR A CA 1
ATOM 1521 C C . THR A 1 186 ? -0.706 -12.385 26.057 1.00 65.12 186 THR A C 1
ATOM 1523 O O . THR A 1 186 ? -0.234 -13.460 25.692 1.00 65.12 186 THR A O 1
ATOM 1526 N N . LYS A 1 187 ? -0.690 -12.030 27.354 1.00 63.66 187 LYS A N 1
ATOM 1527 C CA . LYS A 1 187 ? -0.163 -12.895 28.433 1.00 63.66 187 LYS A CA 1
ATOM 1528 C C . LYS A 1 187 ? -1.020 -14.133 28.700 1.00 63.66 187 LYS A C 1
ATOM 1530 O O . LYS A 1 187 ? -0.515 -15.063 29.320 1.00 63.66 187 LYS A O 1
ATOM 1535 N N . TYR A 1 188 ? -2.280 -14.206 28.275 1.00 59.41 188 TYR A N 1
ATOM 1536 C CA . TYR A 1 188 ? -3.107 -15.421 28.415 1.00 59.41 188 TYR A CA 1
ATOM 1537 C C . TYR A 1 188 ? -3.040 -16.337 27.183 1.00 59.41 188 TYR A C 1
ATOM 1539 O O . TYR A 1 188 ? -3.636 -17.422 27.154 1.00 59.41 188 TYR A O 1
ATOM 1547 N N . ILE A 1 189 ? -2.252 -15.947 26.179 1.00 59.59 189 ILE A N 1
ATOM 1548 C CA . ILE A 1 189 ? -1.984 -16.741 24.984 1.00 59.59 189 ILE A CA 1
ATOM 1549 C C . ILE A 1 189 ? -1.009 -17.870 25.360 1.00 59.59 189 ILE A C 1
ATOM 1551 O O . ILE A 1 189 ? 0.205 -17.724 25.319 1.00 59.59 189 ILE A O 1
ATOM 1555 N N . SER A 1 190 ? -1.538 -19.005 25.822 1.00 58.25 190 SER A N 1
ATOM 1556 C CA . SER A 1 190 ? -0.808 -20.277 25.910 1.00 58.25 190 SER A CA 1
ATOM 1557 C C . SER A 1 190 ? -0.311 -20.741 24.532 1.00 58.25 190 SER A C 1
ATOM 1559 O O . SER A 1 190 ? -0.899 -20.399 23.504 1.00 58.25 190 SER A O 1
ATOM 1561 N N . ASN A 1 191 ? 0.757 -21.546 24.529 1.00 63.06 191 ASN A N 1
ATOM 1562 C CA . ASN A 1 191 ? 1.418 -22.117 23.350 1.00 63.06 191 ASN A CA 1
ATOM 1563 C C . ASN A 1 191 ? 0.571 -23.226 22.682 1.00 63.06 191 ASN A C 1
ATOM 1565 O O . ASN A 1 191 ? 1.003 -24.373 22.612 1.00 63.06 191 ASN A O 1
ATOM 1569 N N . SER A 1 192 ? -0.662 -22.920 22.257 1.00 66.62 192 SER A N 1
ATOM 1570 C CA . SER A 1 192 ? -1.545 -23.894 21.596 1.00 66.62 192 SER A CA 1
ATOM 1571 C C . SER A 1 192 ? -1.355 -23.895 20.066 1.00 66.62 192 SER A C 1
ATOM 1573 O O . SER A 1 192 ? -1.096 -22.835 19.482 1.00 66.62 192 SER A O 1
ATOM 1575 N N . PRO A 1 193 ? -1.496 -25.051 19.389 1.00 65.56 193 PRO A N 1
ATOM 1576 C CA . PRO A 1 193 ? -1.366 -25.158 17.930 1.00 65.56 193 PRO A CA 1
ATOM 1577 C C . PRO A 1 193 ? -2.317 -24.243 17.143 1.00 65.56 193 PRO A C 1
ATOM 1579 O O . PRO A 1 193 ? -1.939 -23.668 16.126 1.00 65.56 193 PRO A O 1
ATOM 1582 N N . GLU A 1 194 ? -3.544 -24.054 17.622 1.00 63.34 194 GLU A N 1
ATOM 1583 C CA . GLU A 1 194 ? -4.576 -23.232 16.977 1.00 63.34 194 GLU A CA 1
ATOM 1584 C C . GLU A 1 194 ? -4.209 -21.747 17.005 1.00 63.34 194 GLU A C 1
ATOM 1586 O O . GLU A 1 194 ? -4.482 -21.008 16.061 1.00 63.34 194 GLU A O 1
ATOM 1591 N N . ARG A 1 195 ? -3.550 -21.306 18.081 1.00 67.94 195 ARG A N 1
ATOM 1592 C CA . ARG A 1 195 ? -3.112 -19.917 18.258 1.00 67.94 195 ARG A CA 1
ATOM 1593 C C . ARG A 1 195 ? -1.905 -19.598 17.380 1.00 67.94 195 ARG A C 1
ATOM 1595 O O . ARG A 1 195 ? -1.839 -18.499 16.838 1.00 67.94 195 ARG A O 1
ATOM 1602 N N . LYS A 1 196 ? -1.015 -20.576 17.161 1.00 69.25 196 LYS A N 1
ATOM 1603 C CA . LYS A 1 196 ? 0.049 -20.482 16.147 1.00 69.25 196 LYS A CA 1
ATOM 1604 C C . LYS A 1 196 ? -0.527 -20.359 14.745 1.00 69.25 196 LYS A C 1
ATOM 1606 O O . LYS A 1 196 ? -0.111 -19.468 14.024 1.00 69.25 196 LYS A O 1
ATOM 1611 N N . LYS A 1 197 ? -1.535 -21.171 14.404 1.00 71.69 197 LYS A N 1
ATOM 1612 C CA . LYS A 1 197 ? -2.241 -21.069 13.116 1.00 71.69 197 LYS A CA 1
ATOM 1613 C C . LYS A 1 197 ? -2.931 -19.716 12.931 1.00 71.69 197 LYS A C 1
ATOM 1615 O O . LYS A 1 197 ? -2.961 -19.195 11.823 1.00 71.69 197 LYS A O 1
ATOM 1620 N N . PHE A 1 198 ? -3.498 -19.132 13.991 1.00 73.94 198 PHE A N 1
ATOM 1621 C CA . PHE A 1 198 ? -4.070 -17.785 13.909 1.00 73.94 198 PHE A CA 1
ATOM 1622 C C . PHE A 1 198 ? -2.990 -16.732 13.639 1.00 73.94 198 PHE A C 1
ATOM 1624 O O . PHE A 1 198 ? -3.152 -15.929 12.727 1.00 73.94 198 PHE A O 1
ATOM 1631 N N . LEU A 1 199 ? -1.879 -16.766 14.378 1.00 74.12 199 LEU A N 1
ATOM 1632 C CA . LEU A 1 199 ? -0.763 -15.845 14.159 1.00 74.12 199 LEU A CA 1
ATOM 1633 C C . LEU A 1 199 ? -0.137 -16.026 12.770 1.00 74.12 199 LEU A C 1
ATOM 1635 O O . LEU A 1 199 ? 0.118 -15.044 12.090 1.00 74.12 199 LEU A O 1
ATOM 1639 N N . GLU A 1 200 ? 0.023 -17.265 12.312 1.00 76.00 200 GLU A N 1
ATOM 1640 C CA . GLU A 1 200 ? 0.444 -17.600 10.950 1.00 76.00 200 GLU A CA 1
ATOM 1641 C C . GLU A 1 200 ? -0.494 -16.977 9.910 1.00 76.00 200 GLU A C 1
ATOM 1643 O O . GLU A 1 200 ? -0.023 -16.335 8.979 1.00 76.00 200 GLU A O 1
ATOM 1648 N N . LYS A 1 201 ? -1.819 -17.081 10.083 1.00 77.81 201 LYS A N 1
ATOM 1649 C CA . LYS A 1 201 ? -2.785 -16.429 9.183 1.00 77.81 201 LYS A CA 1
ATOM 1650 C C . LYS A 1 201 ? -2.674 -14.907 9.196 1.00 77.81 201 LYS A C 1
ATOM 1652 O O . LYS A 1 201 ? -2.742 -14.294 8.139 1.00 77.81 201 LYS A O 1
ATOM 1657 N N . VAL A 1 202 ? -2.518 -14.309 10.376 1.00 76.25 202 VAL A N 1
ATOM 1658 C CA . VAL A 1 202 ? -2.361 -12.855 10.528 1.00 76.25 202 VAL A CA 1
ATOM 1659 C C . VAL A 1 202 ? -1.064 -12.382 9.869 1.00 76.25 202 VAL A C 1
ATOM 1661 O O . VAL A 1 202 ? -1.060 -11.364 9.192 1.00 76.25 202 VAL A O 1
ATOM 1664 N N . CYS A 1 203 ? 0.025 -13.130 10.027 1.00 74.62 203 CYS A N 1
ATOM 1665 C CA . CYS A 1 203 ? 1.315 -12.790 9.443 1.00 74.62 203 CYS A CA 1
ATOM 1666 C C . CYS A 1 203 ? 1.410 -13.122 7.943 1.00 74.62 203 CYS A C 1
ATOM 1668 O O . CYS A 1 203 ? 2.209 -12.515 7.248 1.00 74.62 203 CYS A O 1
ATOM 1670 N N . ASN A 1 204 ? 0.603 -14.047 7.424 1.00 76.31 204 ASN A N 1
ATOM 1671 C CA . ASN A 1 204 ? 0.555 -14.361 5.993 1.00 76.31 204 ASN A CA 1
ATOM 1672 C C . ASN A 1 204 ? -0.498 -13.543 5.228 1.00 76.31 204 ASN A C 1
ATOM 1674 O O . ASN A 1 204 ? -0.662 -13.759 4.026 1.00 76.31 204 ASN A O 1
ATOM 1678 N N . CYS A 1 205 ? -1.246 -12.641 5.878 1.00 79.38 205 CYS A N 1
ATOM 1679 C CA . CYS A 1 205 ? -2.208 -11.828 5.140 1.00 79.38 205 CYS A CA 1
ATOM 1680 C C . CYS A 1 205 ? -1.480 -10.818 4.228 1.00 79.38 205 CYS A C 1
ATOM 1682 O O . CYS A 1 205 ? -0.422 -10.297 4.612 1.00 79.38 205 CYS A O 1
ATOM 1684 N N . PRO A 1 206 ? -2.019 -10.528 3.027 1.00 76.88 206 PRO A N 1
ATOM 1685 C CA . PRO A 1 206 ? -1.400 -9.602 2.082 1.00 76.88 206 PRO A CA 1
ATOM 1686 C C . PRO A 1 206 ? -1.065 -8.256 2.722 1.00 76.88 206 PRO A C 1
ATOM 1688 O O . PRO A 1 206 ? 0.059 -7.781 2.595 1.00 76.88 206 PRO A O 1
ATOM 1691 N N . GLU A 1 207 ? -1.983 -7.712 3.522 1.00 77.44 207 GLU A N 1
ATOM 1692 C CA . GLU A 1 207 ? -1.828 -6.429 4.206 1.00 77.44 207 GLU A CA 1
ATOM 1693 C C . GLU A 1 207 ? -0.643 -6.409 5.181 1.00 77.44 207 GLU A C 1
ATOM 1695 O O . GLU A 1 207 ? 0.005 -5.374 5.347 1.00 77.44 207 GLU A O 1
ATOM 1700 N N . TYR A 1 208 ? -0.328 -7.545 5.809 1.00 75.81 208 TYR A N 1
ATOM 1701 C CA . TYR A 1 208 ? 0.864 -7.686 6.641 1.00 75.81 208 TYR A CA 1
ATOM 1702 C C . TYR A 1 208 ? 2.120 -7.827 5.786 1.00 75.81 208 TYR A C 1
ATOM 1704 O O . TYR A 1 208 ? 3.119 -7.159 6.030 1.00 75.81 208 TYR A O 1
ATOM 1712 N N . THR A 1 209 ? 2.098 -8.647 4.740 1.00 75.31 209 THR A N 1
ATOM 1713 C CA . THR A 1 209 ? 3.278 -8.815 3.875 1.00 75.31 209 THR A CA 1
ATOM 1714 C C . THR A 1 209 ? 3.633 -7.543 3.096 1.00 75.31 209 THR A C 1
ATOM 1716 O O . THR A 1 209 ? 4.814 -7.257 2.871 1.00 75.31 209 THR A O 1
ATOM 1719 N N . ASP A 1 210 ? 2.636 -6.728 2.755 1.00 76.56 210 ASP A N 1
ATOM 1720 C CA . ASP A 1 210 ? 2.804 -5.436 2.093 1.00 76.56 210 ASP A CA 1
ATOM 1721 C C . ASP A 1 210 ? 3.418 -4.389 3.023 1.00 76.56 210 ASP A C 1
ATOM 1723 O O . ASP A 1 210 ? 4.155 -3.516 2.560 1.00 76.56 210 ASP A O 1
ATOM 1727 N N . SER A 1 211 ? 3.201 -4.529 4.336 1.00 70.75 211 SER A N 1
ATOM 1728 C CA . SER A 1 211 ? 3.840 -3.691 5.357 1.00 70.75 211 SER A CA 1
ATOM 1729 C C . SER A 1 211 ? 5.342 -3.926 5.515 1.00 70.75 211 SER A C 1
ATOM 1731 O O . SER A 1 211 ? 6.054 -3.085 6.065 1.00 70.75 211 SER A O 1
ATOM 1733 N N . MET A 1 212 ? 5.842 -5.065 5.035 1.00 74.50 212 MET A N 1
ATOM 1734 C CA . MET A 1 212 ? 7.243 -5.439 5.175 1.00 74.50 212 MET A CA 1
ATOM 1735 C C . MET A 1 212 ? 8.129 -4.747 4.147 1.00 74.50 212 MET A C 1
ATOM 1737 O O . MET A 1 212 ? 7.758 -4.573 2.982 1.00 74.50 212 MET A O 1
ATOM 1741 N N . SER A 1 213 ? 9.373 -4.472 4.545 1.00 73.50 213 SER A N 1
ATOM 1742 C CA . SER A 1 213 ? 10.430 -4.130 3.591 1.00 73.50 213 SER A CA 1
ATOM 1743 C C . SER A 1 213 ? 10.666 -5.269 2.593 1.00 73.50 213 SER A C 1
ATOM 1745 O O . SER A 1 213 ? 10.442 -6.443 2.892 1.00 73.50 213 SER A O 1
ATOM 1747 N N . ASN A 1 214 ? 11.218 -4.946 1.421 1.00 73.62 214 ASN A N 1
ATOM 1748 C CA . ASN A 1 214 ? 11.537 -5.942 0.390 1.00 73.62 214 ASN A CA 1
ATOM 1749 C C . ASN A 1 214 ? 12.430 -7.086 0.907 1.00 73.62 214 ASN A C 1
ATOM 1751 O O . ASN A 1 214 ? 12.304 -8.221 0.454 1.00 73.62 214 ASN A O 1
ATOM 1755 N N . ILE A 1 215 ? 13.327 -6.807 1.861 1.00 74.88 215 ILE A N 1
ATOM 1756 C CA . ILE A 1 215 ? 14.207 -7.816 2.469 1.00 74.88 215 ILE A CA 1
ATOM 1757 C C . ILE A 1 215 ? 13.410 -8.741 3.397 1.00 74.88 215 ILE A C 1
ATOM 1759 O O . ILE A 1 215 ? 13.560 -9.958 3.322 1.00 74.88 215 ILE A O 1
ATOM 1763 N N . GLN A 1 216 ? 12.546 -8.179 4.245 1.00 73.81 216 GLN A N 1
ATOM 1764 C CA . GLN A 1 216 ? 11.685 -8.946 5.151 1.00 73.81 216 GLN A CA 1
ATOM 1765 C C . GLN A 1 216 ? 10.676 -9.794 4.379 1.00 73.81 216 GLN A C 1
ATOM 1767 O O . GLN A 1 216 ? 10.571 -10.988 4.631 1.00 73.81 216 GLN A O 1
ATOM 1772 N N . ARG A 1 217 ? 10.019 -9.218 3.367 1.00 75.88 217 ARG A N 1
ATOM 1773 C CA . ARG A 1 217 ? 9.064 -9.931 2.512 1.00 75.88 217 ARG A CA 1
ATOM 1774 C C . ARG A 1 217 ? 9.716 -11.117 1.805 1.00 75.88 217 ARG A C 1
ATOM 1776 O O . ARG A 1 217 ? 9.156 -12.206 1.796 1.00 75.88 217 ARG A O 1
ATOM 1783 N N . LYS A 1 218 ? 10.939 -10.942 1.287 1.00 74.31 218 LYS A N 1
ATOM 1784 C CA . LYS A 1 218 ? 11.725 -12.048 0.718 1.00 74.31 218 LYS A CA 1
ATOM 1785 C C . LYS A 1 218 ? 11.977 -13.149 1.748 1.00 74.31 218 LYS A C 1
ATOM 1787 O O . LYS A 1 218 ? 11.738 -14.303 1.436 1.00 74.31 218 LYS A O 1
ATOM 1792 N N . ARG A 1 219 ? 12.394 -12.816 2.975 1.00 74.25 219 ARG A N 1
ATOM 1793 C CA . ARG A 1 219 ? 12.592 -13.809 4.056 1.00 74.25 219 ARG A CA 1
ATOM 1794 C C . ARG A 1 219 ? 11.294 -14.514 4.465 1.00 74.25 219 ARG A C 1
ATOM 1796 O O . ARG A 1 219 ? 11.333 -15.691 4.812 1.00 74.25 219 ARG A O 1
ATOM 1803 N N . HIS A 1 220 ? 10.172 -13.801 4.395 1.00 76.50 220 HIS A N 1
ATOM 1804 C CA . HIS A 1 220 ? 8.840 -14.276 4.757 1.00 76.50 220 HIS A CA 1
ATOM 1805 C C . HIS A 1 220 ? 8.232 -15.231 3.718 1.00 76.50 220 HIS A C 1
ATOM 1807 O O . HIS A 1 220 ? 7.593 -16.210 4.087 1.00 76.50 220 HIS A O 1
ATOM 1813 N N . MET A 1 221 ? 8.448 -14.966 2.424 1.00 72.31 221 MET A N 1
ATOM 1814 C CA . MET A 1 221 ? 7.821 -15.702 1.316 1.00 72.31 221 MET A CA 1
ATOM 1815 C C . MET A 1 221 ? 8.671 -16.843 0.733 1.00 72.31 221 MET A C 1
ATOM 1817 O O . MET A 1 221 ? 8.237 -17.490 -0.219 1.00 72.31 221 MET A O 1
ATOM 1821 N N . ILE A 1 222 ? 9.875 -17.110 1.254 1.00 70.44 222 ILE A N 1
ATOM 1822 C CA . ILE A 1 222 ? 10.702 -18.233 0.777 1.00 70.44 222 ILE A CA 1
ATOM 1823 C C . ILE A 1 222 ? 9.961 -19.557 1.025 1.00 70.44 222 ILE A C 1
ATOM 1825 O O . ILE A 1 222 ? 9.791 -19.996 2.155 1.00 70.44 222 ILE A O 1
ATOM 1829 N N . SER A 1 223 ? 9.539 -20.231 -0.040 1.00 54.97 223 SER A N 1
ATOM 1830 C CA . SER A 1 223 ? 8.851 -21.521 0.021 1.00 54.97 223 SER A CA 1
ATOM 1831 C C . SER A 1 223 ? 9.846 -22.685 -0.100 1.00 54.97 223 SER A C 1
ATOM 1833 O O . SER A 1 223 ? 9.916 -23.323 -1.145 1.00 54.97 223 SER A O 1
ATOM 1835 N N . ASN A 1 224 ? 10.682 -22.926 0.920 1.00 52.12 224 ASN A N 1
ATOM 1836 C CA . ASN A 1 224 ? 11.388 -24.208 1.129 1.00 52.12 224 ASN A CA 1
ATOM 1837 C C . ASN A 1 224 ? 12.180 -24.180 2.447 1.00 52.12 224 ASN A C 1
ATOM 1839 O O . ASN A 1 224 ? 13.171 -23.460 2.571 1.00 52.12 224 ASN A O 1
ATOM 1843 N N . THR A 1 225 ? 11.718 -24.926 3.450 1.00 58.66 225 THR A N 1
ATOM 1844 C CA . THR A 1 225 ? 11.839 -24.495 4.855 1.00 58.66 225 THR A CA 1
ATOM 1845 C C . THR A 1 225 ? 12.709 -25.372 5.748 1.00 58.66 225 THR A C 1
ATOM 1847 O O . THR A 1 225 ? 13.024 -24.966 6.864 1.00 58.66 225 THR A O 1
ATOM 1850 N N . SER A 1 226 ? 13.155 -26.540 5.288 1.00 54.00 226 SER A N 1
ATOM 1851 C CA . SER A 1 226 ? 13.931 -27.451 6.138 1.00 54.00 226 SER A CA 1
ATOM 1852 C C . SER A 1 226 ? 15.424 -27.106 6.228 1.00 54.00 226 SER A C 1
ATOM 1854 O O . SER A 1 226 ? 16.001 -27.309 7.289 1.00 54.00 226 SER A O 1
ATOM 1856 N N . ASN A 1 227 ? 16.036 -26.531 5.181 1.00 55.88 227 ASN A N 1
ATOM 1857 C CA . ASN A 1 227 ? 17.501 -26.352 5.098 1.00 55.88 227 ASN A CA 1
ATOM 1858 C C . ASN A 1 227 ? 17.978 -24.945 4.6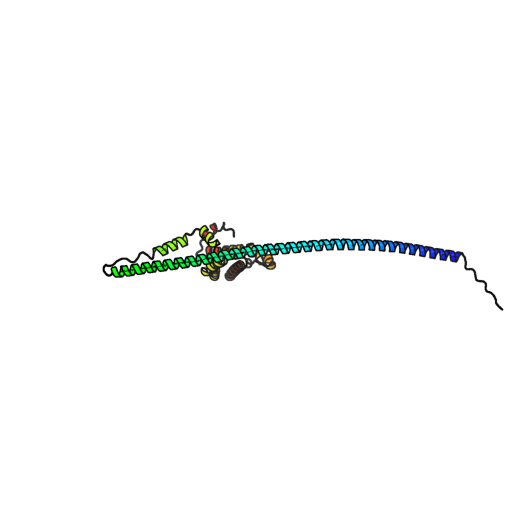80 1.00 55.88 227 ASN A C 1
ATOM 1860 O O . ASN A 1 227 ? 19.159 -24.764 4.387 1.00 55.88 227 ASN A O 1
ATOM 1864 N N . ASN A 1 228 ? 17.097 -23.940 4.622 1.00 62.34 228 ASN A N 1
ATOM 1865 C CA . ASN A 1 228 ? 17.494 -22.589 4.216 1.00 62.34 228 ASN A CA 1
ATOM 1866 C C . ASN A 1 228 ? 17.725 -21.681 5.443 1.00 62.34 228 ASN A C 1
ATOM 1868 O O . ASN A 1 228 ? 16.747 -21.309 6.092 1.00 62.34 228 ASN A O 1
ATOM 1872 N N . PRO A 1 229 ? 18.971 -21.252 5.741 1.00 63.09 229 PRO A N 1
ATOM 1873 C CA . PRO A 1 229 ? 19.261 -20.369 6.877 1.00 63.09 229 PRO A CA 1
ATOM 1874 C C . PRO A 1 229 ? 18.652 -18.964 6.730 1.00 63.09 229 PRO A C 1
ATOM 1876 O O . PRO A 1 229 ? 18.615 -18.202 7.692 1.00 63.09 229 PRO A O 1
ATOM 1879 N N . TYR A 1 230 ? 18.165 -18.610 5.538 1.00 64.81 230 TYR A N 1
ATOM 1880 C CA . TYR A 1 230 ? 17.504 -17.337 5.255 1.00 64.81 230 TYR A CA 1
ATOM 1881 C C . TYR A 1 230 ? 15.970 -17.413 5.329 1.00 64.81 230 TYR A C 1
ATOM 1883 O O . TYR A 1 230 ? 15.313 -16.376 5.198 1.00 64.81 230 TYR A O 1
ATOM 1891 N N . TYR A 1 231 ? 15.392 -18.603 5.542 1.00 69.81 231 TYR A N 1
ATOM 1892 C CA . TYR A 1 231 ? 13.958 -18.768 5.775 1.00 69.81 231 TYR A CA 1
ATOM 1893 C C . TYR A 1 231 ? 13.624 -18.461 7.239 1.00 69.81 231 TYR A C 1
ATOM 1895 O O . TYR A 1 231 ? 13.893 -19.253 8.140 1.00 69.81 231 TYR A O 1
ATOM 1903 N N . SER A 1 232 ? 13.052 -17.279 7.463 1.00 69.75 232 SER A N 1
ATOM 1904 C CA . SER A 1 232 ? 12.678 -16.779 8.789 1.00 69.75 232 SER A CA 1
ATOM 1905 C C . SER A 1 232 ? 11.406 -15.923 8.709 1.00 69.75 232 SER A C 1
ATOM 1907 O O . SER A 1 232 ? 11.482 -14.710 8.932 1.00 69.75 232 SER A O 1
ATOM 1909 N N . PRO A 1 233 ? 10.241 -16.487 8.338 1.00 71.38 233 PRO A N 1
ATOM 1910 C CA . PRO A 1 233 ? 8.977 -15.786 8.506 1.00 71.38 233 PRO A CA 1
ATOM 1911 C C . PRO A 1 233 ? 8.787 -15.302 9.939 1.00 71.38 233 PRO A C 1
ATOM 1913 O O . PRO A 1 233 ? 9.181 -15.963 10.889 1.00 71.38 233 PRO A O 1
ATOM 1916 N N . ASP A 1 234 ? 8.081 -14.194 10.111 1.00 70.19 234 ASP A N 1
ATOM 1917 C CA . ASP A 1 234 ? 7.735 -13.655 11.433 1.00 70.19 234 ASP A CA 1
ATOM 1918 C C . ASP A 1 234 ? 6.963 -14.663 12.309 1.00 70.19 234 ASP A C 1
ATOM 1920 O O . ASP A 1 234 ? 7.033 -14.626 13.536 1.00 70.19 234 ASP A O 1
ATOM 1924 N N . TRP A 1 235 ? 6.244 -15.600 11.683 1.00 69.88 235 TRP A N 1
ATOM 1925 C CA . TRP A 1 235 ? 5.570 -16.713 12.357 1.00 69.88 235 TRP A CA 1
ATOM 1926 C C . TRP A 1 235 ? 6.445 -17.977 12.484 1.00 69.88 235 TRP A C 1
ATOM 1928 O O . TRP A 1 235 ? 6.092 -18.898 13.225 1.00 69.88 235 TRP A O 1
ATOM 1938 N N . TYR A 1 236 ? 7.582 -18.028 11.782 1.00 68.06 236 TYR A N 1
ATOM 1939 C CA . TYR A 1 236 ? 8.526 -19.142 11.723 1.00 68.06 236 TYR A CA 1
ATOM 1940 C C . TYR A 1 236 ? 9.899 -18.717 12.243 1.00 68.06 236 TYR A C 1
ATOM 1942 O O . TYR A 1 236 ? 10.763 -18.220 11.532 1.00 68.06 236 TYR A O 1
ATOM 1950 N N . ILE A 1 237 ? 10.092 -18.977 13.522 1.00 53.28 237 ILE A N 1
ATOM 1951 C CA . ILE A 1 237 ? 11.251 -19.639 14.113 1.00 53.28 237 ILE A CA 1
ATOM 1952 C C . ILE A 1 237 ? 10.800 -19.825 15.547 1.00 53.28 237 ILE A C 1
ATOM 1954 O O . ILE A 1 237 ? 10.640 -18.868 16.294 1.00 53.28 237 ILE A O 1
ATOM 1958 N N . SER A 1 238 ? 10.489 -21.078 15.874 1.00 53.44 238 SER A N 1
ATOM 1959 C CA . SER A 1 238 ? 10.312 -21.596 17.225 1.00 53.44 238 SER A CA 1
ATOM 1960 C C . SER A 1 238 ? 9.796 -20.572 18.243 1.00 53.44 238 SER A C 1
ATOM 1962 O O . SER A 1 238 ? 10.580 -19.934 18.939 1.00 53.44 238 SER A O 1
ATOM 1964 N N . PHE A 1 239 ? 8.475 -20.491 18.392 1.00 58.28 239 PHE A N 1
ATOM 1965 C CA . PHE A 1 239 ? 7.842 -20.047 19.632 1.00 58.28 239 PHE A CA 1
ATOM 1966 C C . PHE A 1 239 ? 8.283 -20.972 20.785 1.00 58.28 239 PHE A C 1
ATOM 1968 O O . PHE A 1 239 ? 7.535 -21.861 21.209 1.00 58.28 239 PHE A O 1
ATOM 1975 N N . ARG A 1 240 ? 9.549 -20.849 21.206 1.00 57.72 240 ARG A N 1
ATOM 1976 C CA . ARG A 1 240 ? 10.181 -21.647 22.265 1.00 57.72 240 ARG A CA 1
ATOM 1977 C C . ARG A 1 240 ? 9.567 -21.269 23.597 1.00 57.72 240 ARG A C 1
ATOM 1979 O O . ARG A 1 240 ? 9.440 -22.116 24.475 1.00 57.72 240 ARG A O 1
ATOM 1986 N N . SER A 1 241 ? 9.132 -20.015 23.711 1.00 63.66 241 SER A N 1
ATOM 1987 C CA . SER A 1 241 ? 8.476 -19.490 24.887 1.00 63.66 241 SER A CA 1
ATOM 1988 C C . SER A 1 241 ? 7.136 -18.832 24.563 1.00 63.66 241 SER A C 1
ATOM 1990 O O . SER A 1 241 ? 6.840 -18.387 23.453 1.00 63.66 241 SER A O 1
ATOM 1992 N N . LYS A 1 242 ? 6.313 -18.736 25.603 1.00 68.69 242 LYS A N 1
ATOM 1993 C CA . LYS A 1 242 ? 5.086 -17.940 25.619 1.00 68.69 242 LYS A CA 1
ATOM 1994 C C . LYS A 1 242 ? 5.351 -16.447 25.354 1.00 68.69 242 LYS A C 1
ATOM 1996 O O . LYS A 1 242 ? 4.489 -15.770 24.801 1.00 68.69 242 LYS A O 1
ATOM 2001 N N . GLY A 1 243 ? 6.531 -15.952 25.740 1.00 70.75 243 GLY A N 1
ATOM 2002 C CA . GLY A 1 243 ? 6.938 -14.559 25.551 1.00 70.75 243 GLY A CA 1
ATOM 2003 C C . GLY A 1 243 ? 7.107 -14.192 24.079 1.00 70.75 243 GLY A C 1
ATOM 2004 O O . GLY A 1 243 ? 6.647 -13.133 23.667 1.00 70.75 243 GLY A O 1
ATOM 2005 N N . ASP A 1 244 ? 7.655 -15.103 23.274 1.00 71.38 244 ASP A N 1
ATOM 2006 C CA . ASP A 1 244 ? 7.885 -14.870 21.842 1.00 71.38 244 ASP A CA 1
ATOM 2007 C C . ASP A 1 244 ? 6.559 -14.717 21.084 1.00 71.38 244 ASP A C 1
ATOM 2009 O O . ASP A 1 244 ? 6.386 -13.799 20.286 1.00 71.38 244 ASP A O 1
ATOM 2013 N N . ILE A 1 245 ? 5.573 -15.568 21.399 1.00 70.81 245 ILE A N 1
ATOM 2014 C CA . ILE A 1 245 ? 4.217 -15.485 20.829 1.00 70.81 245 ILE A CA 1
ATOM 2015 C C . ILE A 1 245 ? 3.576 -14.145 21.190 1.00 70.81 245 ILE A C 1
ATOM 2017 O O . ILE A 1 245 ? 3.006 -13.470 20.334 1.00 70.81 245 ILE A O 1
ATOM 2021 N N . GLN A 1 246 ? 3.666 -13.758 22.463 1.00 73.38 246 GLN A N 1
ATOM 2022 C CA . GLN A 1 246 ? 3.120 -12.496 22.945 1.00 73.38 246 GLN A CA 1
ATOM 2023 C C . GLN A 1 246 ? 3.750 -11.300 22.223 1.00 73.38 246 GLN A C 1
ATOM 2025 O O . GLN A 1 246 ? 3.019 -10.425 21.754 1.00 73.38 246 GLN A O 1
ATOM 2030 N N . MET A 1 247 ? 5.079 -11.272 22.125 1.00 75.44 247 MET A N 1
ATOM 2031 C CA . MET A 1 247 ? 5.813 -10.201 21.460 1.00 75.44 247 MET A CA 1
ATOM 2032 C C . MET A 1 247 ? 5.394 -10.084 19.993 1.00 75.44 247 MET A C 1
ATOM 2034 O O . MET A 1 247 ? 5.134 -8.979 19.524 1.00 75.44 247 MET A O 1
ATOM 2038 N N . MET A 1 248 ? 5.235 -11.209 19.291 1.00 76.31 248 MET A N 1
ATOM 2039 C CA . MET A 1 248 ? 4.810 -11.199 17.891 1.00 76.31 248 MET A CA 1
ATOM 2040 C C . MET A 1 248 ? 3.362 -10.744 17.705 1.00 76.31 248 MET A C 1
ATOM 2042 O O . MET A 1 248 ? 3.085 -9.984 16.781 1.00 76.31 248 MET A O 1
ATOM 2046 N N . PHE A 1 249 ? 2.440 -11.117 18.599 1.00 76.19 249 PHE A N 1
ATOM 2047 C CA . PHE A 1 249 ? 1.082 -10.562 18.568 1.00 76.19 249 PHE A CA 1
ATOM 2048 C C . PHE A 1 249 ? 1.077 -9.048 18.775 1.00 76.19 249 PHE A C 1
ATOM 2050 O O . PHE A 1 249 ? 0.369 -8.332 18.070 1.00 76.19 249 PHE A O 1
ATOM 2057 N N . GLN A 1 250 ? 1.863 -8.553 19.732 1.00 77.62 250 GLN A N 1
ATOM 2058 C CA . GLN A 1 250 ? 1.978 -7.118 19.982 1.00 77.62 250 GLN A CA 1
ATOM 2059 C C . GLN A 1 250 ? 2.586 -6.395 18.783 1.00 77.62 250 GLN A C 1
ATOM 2061 O O . GLN A 1 250 ? 2.039 -5.384 18.349 1.00 77.62 250 GLN A O 1
ATOM 2066 N N . TYR A 1 251 ? 3.664 -6.941 18.221 1.00 78.06 251 TYR A N 1
ATOM 2067 C CA . TYR A 1 251 ? 4.308 -6.409 17.029 1.00 78.06 251 TYR A CA 1
ATOM 2068 C C . TYR A 1 251 ? 3.329 -6.339 15.856 1.00 78.06 251 TYR A C 1
ATOM 2070 O O . TYR A 1 251 ? 3.145 -5.268 15.287 1.00 78.06 251 TYR A O 1
ATOM 2078 N N . ALA A 1 252 ? 2.614 -7.428 15.562 1.00 75.81 252 ALA A N 1
ATOM 2079 C CA . ALA A 1 252 ? 1.646 -7.457 14.473 1.00 75.81 252 ALA A CA 1
ATOM 2080 C C . ALA A 1 252 ? 0.535 -6.414 14.657 1.00 75.81 252 ALA A C 1
ATOM 2082 O O . ALA A 1 252 ? 0.248 -5.647 13.740 1.00 75.81 252 ALA A O 1
ATOM 2083 N N . ILE A 1 253 ? -0.047 -6.316 15.859 1.00 79.94 253 ILE A N 1
ATOM 2084 C CA . ILE A 1 253 ? -1.076 -5.311 16.165 1.00 79.94 253 ILE A CA 1
ATOM 2085 C C . ILE A 1 253 ? -0.532 -3.889 15.975 1.00 79.94 253 ILE A C 1
ATOM 2087 O O . ILE A 1 253 ? -1.230 -3.042 15.418 1.00 79.94 253 ILE A O 1
ATOM 2091 N N . LEU A 1 254 ? 0.691 -3.608 16.431 1.00 80.38 254 LEU A N 1
ATOM 2092 C CA . LEU A 1 254 ? 1.315 -2.290 16.285 1.00 80.38 254 LEU A CA 1
ATOM 2093 C C . LEU A 1 254 ? 1.582 -1.944 14.817 1.00 80.38 254 LEU A C 1
ATOM 2095 O O . LEU A 1 254 ? 1.258 -0.835 14.393 1.00 80.38 254 LEU A O 1
ATOM 2099 N N . THR A 1 255 ? 2.096 -2.896 14.038 1.00 77.19 255 THR A N 1
ATOM 2100 C CA . THR A 1 255 ? 2.336 -2.739 12.597 1.00 77.19 255 THR A CA 1
ATOM 2101 C C . THR A 1 255 ? 1.036 -2.468 11.841 1.00 77.19 255 THR A C 1
ATOM 2103 O O . THR A 1 255 ? 0.972 -1.551 11.024 1.00 77.19 255 THR A O 1
ATOM 2106 N N . PHE A 1 256 ? -0.050 -3.183 12.152 1.00 81.00 256 PHE A N 1
ATOM 2107 C CA . PHE A 1 256 ? -1.340 -2.876 11.533 1.00 81.00 256 PHE A CA 1
ATOM 2108 C C . PHE A 1 256 ? -1.890 -1.523 11.971 1.00 81.00 256 PHE A C 1
ATOM 2110 O O . PHE A 1 256 ? -2.441 -0.808 11.145 1.00 81.00 256 PHE A O 1
ATOM 2117 N N . LYS A 1 257 ? -1.748 -1.121 13.237 1.00 80.06 257 LYS A N 1
ATOM 2118 C CA . LYS A 1 257 ? -2.250 0.189 13.690 1.00 80.06 257 LYS A CA 1
ATOM 2119 C C . LYS A 1 257 ? -1.618 1.356 12.944 1.00 80.06 257 LYS A C 1
ATOM 2121 O O . LYS A 1 257 ? -2.302 2.349 12.717 1.00 80.06 257 LYS A O 1
ATOM 2126 N N . SER A 1 258 ? -0.338 1.256 12.592 1.00 77.00 258 SER A N 1
ATOM 2127 C CA . SER A 1 258 ? 0.361 2.319 11.871 1.00 77.00 258 SER A CA 1
ATOM 2128 C C . SER A 1 258 ? 0.048 2.327 10.374 1.00 77.00 258 SER A C 1
ATOM 2130 O O . SER A 1 258 ? -0.012 3.403 9.784 1.00 77.00 258 SER A O 1
ATOM 2132 N N . LEU A 1 259 ? -0.175 1.159 9.764 1.00 74.88 259 LEU A N 1
ATOM 2133 C CA . LEU A 1 259 ? -0.256 1.029 8.303 1.00 74.88 259 LEU A CA 1
ATOM 2134 C C . LEU A 1 259 ? -1.667 0.764 7.774 1.00 74.88 259 LEU A C 1
ATOM 2136 O O . LEU A 1 259 ? -2.038 1.286 6.726 1.00 74.88 259 LEU A O 1
ATOM 2140 N N . ASN A 1 260 ? -2.470 -0.016 8.498 1.00 80.88 260 ASN A N 1
ATOM 2141 C CA . ASN A 1 260 ? -3.855 -0.327 8.152 1.00 80.88 260 ASN A CA 1
ATOM 2142 C C . ASN A 1 260 ? -4.736 -0.456 9.417 1.00 80.88 260 ASN A C 1
ATOM 2144 O O . ASN A 1 260 ? -5.014 -1.567 9.890 1.00 80.88 260 ASN A O 1
ATOM 2148 N N . PRO A 1 261 ? -5.207 0.679 9.969 1.00 80.88 261 PRO A N 1
ATOM 2149 C CA . PRO A 1 261 ? -6.001 0.703 11.196 1.00 80.88 261 PRO A CA 1
ATOM 2150 C C . PRO A 1 261 ? -7.299 -0.119 11.121 1.00 80.88 261 PRO A C 1
ATOM 2152 O O . PRO A 1 261 ? -7.739 -0.668 12.128 1.00 80.88 261 PRO A O 1
ATOM 2155 N N . GLU A 1 262 ? -7.911 -0.250 9.941 1.00 81.44 262 GLU A N 1
ATOM 2156 C CA . GLU A 1 262 ? -9.130 -1.055 9.767 1.00 81.44 262 GLU A CA 1
ATOM 2157 C C . GLU A 1 262 ? -8.842 -2.544 9.972 1.00 81.44 262 GLU A C 1
ATOM 2159 O O . GLU A 1 262 ? -9.581 -3.238 10.677 1.00 81.44 262 GLU A O 1
ATOM 2164 N N . HIS A 1 263 ? -7.722 -3.026 9.429 1.00 81.25 263 HIS A N 1
ATOM 2165 C CA . HIS A 1 263 ? -7.278 -4.397 9.647 1.00 81.25 263 HIS A CA 1
ATOM 2166 C C . HIS A 1 263 ? -6.839 -4.613 11.105 1.00 81.25 263 HIS A C 1
ATOM 2168 O O . HIS A 1 263 ? -7.194 -5.624 11.711 1.00 81.25 263 HIS A O 1
ATOM 2174 N N . ALA A 1 264 ? -6.181 -3.622 11.719 1.00 82.38 264 ALA A N 1
ATOM 2175 C CA . ALA A 1 264 ? -5.843 -3.658 13.143 1.00 82.38 264 ALA A CA 1
ATOM 2176 C C . ALA A 1 264 ? -7.090 -3.842 14.021 1.00 82.38 264 ALA A C 1
ATOM 2178 O O . ALA A 1 264 ? -7.119 -4.709 14.893 1.00 82.38 264 ALA A O 1
ATOM 2179 N N . PHE A 1 265 ? -8.144 -3.065 13.756 1.00 83.06 265 PHE A N 1
ATOM 2180 C CA . PHE A 1 265 ? -9.411 -3.159 14.473 1.00 83.06 265 PHE A CA 1
ATOM 2181 C C . PHE A 1 265 ? -10.055 -4.543 14.324 1.00 83.06 265 PHE A C 1
ATOM 2183 O O . PHE A 1 265 ? -10.499 -5.115 15.321 1.00 83.06 265 PHE A O 1
ATOM 2190 N N . LYS A 1 266 ? -10.062 -5.120 13.114 1.00 82.25 266 LYS A N 1
ATOM 2191 C CA . LYS A 1 266 ? -10.561 -6.486 12.881 1.00 82.25 266 LYS A CA 1
ATOM 2192 C C . LYS A 1 266 ? -9.770 -7.522 13.677 1.00 82.25 266 LYS A C 1
ATOM 2194 O O . LYS A 1 266 ? -10.374 -8.328 14.380 1.00 82.25 266 LYS A O 1
ATOM 2199 N N . VAL A 1 267 ? -8.438 -7.488 13.608 1.00 79.75 267 VAL A N 1
ATOM 2200 C CA . VAL A 1 267 ? -7.562 -8.420 14.340 1.00 79.75 267 VAL A CA 1
ATOM 2201 C C . VAL A 1 267 ? -7.784 -8.300 15.850 1.00 79.75 267 VAL A C 1
ATOM 2203 O O . VAL A 1 267 ? -7.947 -9.312 16.529 1.00 79.75 267 VAL A O 1
ATOM 2206 N N . MET A 1 268 ? -7.875 -7.075 16.375 1.00 80.44 268 MET A N 1
ATOM 2207 C CA . MET A 1 268 ? -8.137 -6.812 17.793 1.00 80.44 268 MET A CA 1
ATOM 2208 C C . MET A 1 268 ? -9.529 -7.286 18.231 1.00 80.44 268 MET A C 1
ATOM 2210 O O . MET A 1 268 ? -9.639 -7.957 19.255 1.00 80.44 268 MET A O 1
ATOM 2214 N N . LYS A 1 269 ? -10.582 -7.012 17.446 1.00 79.25 269 LYS A N 1
ATOM 2215 C CA . LYS A 1 269 ? -11.945 -7.509 17.711 1.00 79.25 269 LYS A CA 1
ATOM 2216 C C . LYS A 1 269 ? -11.964 -9.040 17.732 1.00 79.25 269 LYS A C 1
ATOM 2218 O O . LYS A 1 269 ? -12.514 -9.631 18.657 1.00 79.25 269 LYS A O 1
ATOM 2223 N N . THR A 1 270 ? -11.324 -9.678 16.753 1.00 76.19 270 THR A N 1
ATOM 2224 C CA . THR A 1 270 ? -11.214 -11.141 16.668 1.00 76.19 270 THR A CA 1
ATOM 2225 C C . THR A 1 270 ? -10.471 -11.715 17.871 1.00 76.19 270 THR A C 1
ATOM 2227 O O . THR A 1 270 ? -10.930 -12.694 18.454 1.00 76.19 270 THR A O 1
ATOM 2230 N N . LEU A 1 271 ? -9.383 -11.079 18.316 1.00 74.75 271 LEU A N 1
ATOM 2231 C CA . LEU A 1 271 ? -8.697 -11.459 19.551 1.00 74.75 271 LEU A CA 1
ATOM 2232 C C . LEU A 1 271 ? -9.621 -11.349 20.771 1.00 74.75 271 LEU A C 1
ATOM 2234 O O . LEU A 1 271 ? -9.679 -12.283 21.557 1.00 74.75 271 LEU A O 1
ATOM 2238 N N . CYS A 1 272 ? -10.398 -10.277 20.920 1.00 70.81 272 CYS A N 1
ATOM 2239 C CA . CYS A 1 272 ? -11.342 -10.155 22.037 1.00 70.81 272 CYS A CA 1
ATOM 2240 C C . CYS A 1 272 ? -12.457 -11.213 22.020 1.00 70.81 272 CYS A C 1
ATOM 2242 O O . CYS A 1 272 ? -12.929 -11.612 23.080 1.00 70.81 272 CYS A O 1
ATOM 2244 N N . ILE A 1 273 ? -12.880 -11.676 20.839 1.00 67.81 273 ILE A N 1
ATOM 2245 C CA . ILE A 1 273 ? -13.876 -12.752 20.703 1.00 67.81 273 ILE A CA 1
ATOM 2246 C C . ILE A 1 273 ? -13.260 -14.107 21.062 1.00 67.81 273 ILE A C 1
ATOM 2248 O O . ILE A 1 273 ? -13.851 -14.888 21.805 1.00 67.81 273 ILE A O 1
ATOM 2252 N N . LEU A 1 274 ? -12.072 -14.397 20.526 1.00 64.06 274 LEU A N 1
ATOM 2253 C CA . LEU A 1 274 ? -11.369 -15.659 20.765 1.00 64.06 274 LEU A CA 1
ATOM 2254 C C . LEU A 1 274 ? -10.869 -15.778 22.211 1.00 64.06 274 LEU A C 1
ATOM 2256 O O . LEU A 1 274 ? -10.731 -16.882 22.740 1.00 64.06 274 LEU A O 1
ATOM 2260 N N . PHE A 1 275 ? -10.596 -14.640 22.841 1.00 62.59 275 PHE A N 1
ATOM 2261 C CA . PHE A 1 275 ? -10.068 -14.524 24.185 1.00 62.59 275 PHE A CA 1
ATOM 2262 C C . PHE A 1 275 ? -10.979 -13.589 24.981 1.00 62.59 275 PHE A C 1
ATOM 2264 O O . PHE A 1 275 ? -10.661 -12.421 25.179 1.00 62.59 275 PHE A O 1
ATOM 2271 N N . ASP A 1 276 ? -12.145 -14.097 25.387 1.00 56.34 276 ASP A N 1
ATOM 2272 C CA . ASP A 1 276 ? -13.110 -13.346 26.195 1.00 56.34 276 ASP A CA 1
ATOM 2273 C C . ASP A 1 276 ? -12.423 -12.822 27.478 1.00 56.34 276 ASP A C 1
ATOM 2275 O O . ASP A 1 276 ? -12.072 -13.624 28.351 1.00 56.34 276 ASP A O 1
ATOM 2279 N N . PRO A 1 277 ? -12.218 -11.499 27.628 1.00 50.12 277 PRO A N 1
ATOM 2280 C CA . PRO A 1 277 ? -11.490 -10.929 28.760 1.00 50.12 277 PRO A CA 1
ATOM 2281 C C . PRO A 1 277 ? -12.255 -11.059 30.087 1.00 50.12 277 PRO A C 1
ATOM 2283 O O . PRO A 1 277 ? -11.684 -10.796 31.144 1.00 50.12 277 PRO A O 1
ATOM 2286 N N . THR A 1 278 ? -13.534 -11.456 30.048 1.00 47.75 278 THR A N 1
ATOM 2287 C CA . THR A 1 278 ? -14.415 -11.571 31.221 1.00 47.75 278 THR A CA 1
ATOM 2288 C C . THR A 1 278 ? -14.538 -12.992 31.771 1.00 47.75 278 THR A C 1
ATOM 2290 O O . THR A 1 278 ? -15.080 -13.181 32.861 1.00 47.75 278 THR A O 1
ATOM 2293 N N . LYS A 1 279 ? -14.022 -14.005 31.061 1.00 45.12 279 LYS A N 1
ATOM 2294 C CA . LYS A 1 279 ? -14.109 -15.410 31.479 1.00 45.12 279 LYS A CA 1
ATOM 2295 C C . LYS A 1 279 ? -12.749 -15.934 31.919 1.00 45.12 279 LYS A C 1
ATOM 2297 O O . LYS A 1 279 ? -11.787 -15.926 31.158 1.00 45.12 279 LYS A O 1
ATOM 2302 N N . ASN A 1 280 ? -12.690 -16.481 33.135 1.00 38.78 280 ASN A N 1
ATOM 2303 C CA . ASN A 1 280 ? -11.600 -17.366 33.541 1.00 38.78 280 ASN A CA 1
ATOM 2304 C C . ASN A 1 280 ? -11.526 -18.521 32.530 1.00 38.78 280 ASN A C 1
ATOM 2306 O O . ASN A 1 280 ? -12.461 -19.313 32.413 1.00 38.78 280 ASN A O 1
ATOM 2310 N N . TYR A 1 281 ? -10.444 -18.567 31.755 1.00 45.16 281 TYR A N 1
ATOM 2311 C CA . TYR A 1 281 ? -10.282 -19.438 30.594 1.00 45.16 281 TYR A CA 1
ATOM 2312 C C . TYR A 1 281 ? -10.441 -20.932 30.940 1.00 45.16 281 TYR A C 1
ATOM 2314 O O . TYR A 1 281 ? -9.482 -21.600 31.321 1.00 45.16 281 TYR A O 1
ATOM 2322 N N . ARG A 1 282 ? -11.638 -21.487 30.719 1.00 33.44 282 ARG A N 1
ATOM 2323 C CA . ARG A 1 282 ? -11.820 -22.885 30.303 1.00 33.44 282 ARG A CA 1
ATOM 2324 C C . ARG A 1 282 ? -12.202 -22.869 28.825 1.00 33.44 282 ARG A C 1
ATOM 2326 O O . ARG A 1 282 ? -13.186 -22.246 28.438 1.00 33.44 282 ARG A O 1
ATOM 2333 N N . TYR A 1 283 ? -11.354 -23.488 28.009 1.00 39.59 283 TYR A N 1
ATOM 2334 C CA . TYR A 1 283 ? -11.500 -23.604 26.559 1.00 39.59 283 TYR A CA 1
ATOM 2335 C C . TYR A 1 283 ? -12.884 -24.156 26.189 1.00 39.59 283 TYR A C 1
ATOM 2337 O O . TYR A 1 283 ? -13.288 -25.191 26.714 1.00 39.59 283 TYR A O 1
ATOM 2345 N N . ASN A 1 284 ? -13.603 -23.476 25.292 1.00 36.22 284 ASN A N 1
ATOM 2346 C CA . ASN A 1 284 ? -14.888 -23.946 24.781 1.00 36.22 284 ASN A CA 1
ATOM 2347 C C . ASN A 1 284 ? -14.702 -24.412 23.329 1.00 36.22 284 ASN A C 1
ATOM 2349 O O . ASN A 1 284 ? -14.606 -23.596 22.411 1.00 36.22 284 ASN A O 1
ATOM 2353 N N . ALA A 1 285 ? -14.606 -25.730 23.141 1.00 37.91 285 ALA A N 1
ATOM 2354 C CA . ALA A 1 285 ? -14.276 -26.388 21.873 1.00 37.91 285 ALA A CA 1
ATOM 2355 C C . ALA A 1 285 ? -15.276 -26.107 20.732 1.00 37.91 285 ALA A C 1
ATOM 2357 O O . ALA A 1 285 ? -14.949 -26.299 19.566 1.00 37.91 285 ALA A O 1
ATOM 2358 N N . ASN A 1 286 ? -16.463 -25.586 21.048 1.00 40.16 286 ASN A N 1
ATOM 2359 C CA . ASN A 1 286 ? -17.542 -25.356 20.085 1.00 40.16 286 ASN A CA 1
ATOM 2360 C C . ASN A 1 286 ? -17.357 -24.112 19.193 1.00 40.16 286 ASN A C 1
ATOM 2362 O O . ASN A 1 286 ? -18.151 -23.893 18.281 1.00 40.16 286 ASN A O 1
ATOM 2366 N N . TYR A 1 287 ? -16.332 -23.281 19.420 1.00 41.53 287 TYR A N 1
ATOM 2367 C CA . TYR A 1 287 ? -16.103 -22.087 18.592 1.00 41.53 287 TYR A CA 1
ATOM 2368 C C . TYR A 1 287 ? -15.348 -22.368 17.286 1.00 41.53 287 TYR A C 1
ATOM 2370 O O . TYR A 1 287 ? -15.523 -21.627 16.322 1.00 41.53 287 TYR A O 1
ATOM 2378 N N . SER A 1 288 ? -14.569 -23.449 17.197 1.00 36.34 288 SER A N 1
ATOM 2379 C CA . SER A 1 288 ? -13.791 -23.797 15.994 1.00 36.34 288 SER A CA 1
ATOM 2380 C C . SER A 1 288 ? -14.664 -24.093 14.766 1.00 36.34 288 SER A C 1
ATOM 2382 O O . SER A 1 288 ? -14.223 -23.866 13.642 1.00 36.34 288 SER A O 1
ATOM 2384 N N . GLN A 1 289 ? -15.923 -24.501 14.963 1.00 36.53 289 GLN A N 1
ATOM 2385 C CA . GLN A 1 289 ? -16.881 -24.748 13.878 1.00 36.53 289 GLN A CA 1
ATOM 2386 C C . GLN A 1 289 ? -17.520 -23.471 13.303 1.00 36.53 289 GLN A C 1
ATOM 2388 O O . GLN A 1 289 ? -17.991 -23.495 12.171 1.00 36.53 289 GLN A O 1
ATOM 2393 N N . LYS A 1 290 ? -17.515 -22.340 14.027 1.00 36.72 290 LYS A N 1
ATOM 2394 C CA . LYS A 1 290 ? -18.113 -21.075 13.544 1.00 36.72 290 LYS A CA 1
ATOM 2395 C C . LYS A 1 290 ? -17.127 -20.139 12.841 1.00 36.72 290 LYS A C 1
ATOM 2397 O O . LYS A 1 290 ? -17.550 -19.267 12.091 1.00 36.72 290 LYS A O 1
ATOM 2402 N N . VAL A 1 291 ? -15.820 -20.313 13.049 1.00 40.12 291 VAL A N 1
ATOM 2403 C CA . VAL A 1 291 ? -14.786 -19.421 12.480 1.00 40.12 291 VAL A CA 1
ATOM 2404 C C . VAL A 1 291 ? -14.448 -19.765 11.017 1.00 40.12 291 VAL A C 1
ATOM 2406 O O . VAL A 1 291 ? -13.763 -18.997 10.350 1.00 40.12 291 VAL A O 1
ATOM 2409 N N . GLY A 1 292 ? -14.981 -20.867 10.474 1.00 33.06 292 GLY A N 1
ATOM 2410 C CA . GLY A 1 292 ? -14.783 -21.267 9.072 1.00 33.06 292 GLY A CA 1
ATOM 2411 C C . GLY A 1 292 ? -15.296 -20.267 8.024 1.00 33.06 292 GLY A C 1
ATOM 2412 O O . GLY A 1 292 ? -14.852 -20.329 6.885 1.00 33.06 292 GLY A O 1
ATOM 2413 N N . ASN A 1 293 ? -16.162 -19.321 8.411 1.00 31.70 293 ASN A N 1
ATOM 2414 C CA . ASN A 1 293 ? -16.835 -18.397 7.488 1.00 31.70 293 ASN A CA 1
ATOM 2415 C C . ASN A 1 293 ? -16.412 -16.925 7.620 1.00 31.70 293 ASN A C 1
ATOM 2417 O O . ASN A 1 293 ? -16.977 -16.073 6.938 1.00 31.70 293 ASN A O 1
ATOM 2421 N N . TYR A 1 294 ? -15.435 -16.597 8.469 1.00 34.38 294 TYR A N 1
ATOM 2422 C CA . TYR A 1 294 ? -14.893 -15.239 8.512 1.00 34.38 294 TYR A CA 1
ATOM 2423 C C . TYR A 1 294 ? -13.661 -15.168 7.615 1.00 34.38 294 TYR A C 1
ATOM 2425 O O . TYR A 1 294 ? -12.561 -15.554 8.012 1.00 34.38 294 TYR A O 1
ATOM 2433 N N . SER A 1 295 ? -13.867 -14.691 6.389 1.00 28.23 295 SER A N 1
ATOM 2434 C CA . SER A 1 295 ? -12.794 -14.188 5.535 1.00 28.23 295 SER A CA 1
ATOM 2435 C C . SER A 1 295 ? -12.087 -13.058 6.290 1.00 28.23 295 SER A C 1
ATOM 2437 O O . SER A 1 295 ? -12.709 -12.034 6.589 1.00 28.23 295 SER A O 1
ATOM 2439 N N . LEU A 1 296 ? -10.828 -13.294 6.675 1.00 34.94 296 LEU A N 1
ATOM 2440 C CA . LEU A 1 296 ? -9.912 -12.239 7.115 1.00 34.94 296 LEU A CA 1
ATOM 2441 C C . LEU A 1 296 ? -9.708 -11.242 5.971 1.00 34.94 296 LEU A C 1
ATOM 2443 O O . LEU A 1 296 ? -9.534 -11.730 4.832 1.00 34.94 296 LEU A O 1
#